Protein AF-A0A3P7NYE0-F1 (afdb_monomer)

Sequence (196 aa):
MHAFCPLRTLLTFLCLHPFGFLGKEANVYHAVGPQGDLAIKLFMTSILPFKSRNKYVAGDFRMRHNYSTCSSWKLVSKWAEKEFRNLIRINTAQSIPAPTPIKLKGVVILMTLVGKGGYPAPKLKDVATGEWEEFGPPPDWPMLYRQILTDVRTLYQKCRLVHADLSEYNILYMDGKAWMIDVSQVHLLSFFPQNN

Mean predicted aligned error: 10.53 Å

InterPro domains:
  IPR000687 RIO kinase [SM00090] (8-194)
  IPR011009 Protein kinase-like domain superfamily [SSF56112] (23-190)
  IPR018934 RIO-type domain [PF01163] (27-186)
  IPR018935 RIO kinase, conserved site [PS01245] (161-172)
  IPR051272 RIO-type Ser/Thr kinase [PTHR45723] (23-185)

Radius of gyration: 18.24 Å; Cα contacts (8 Å, |Δi|>4): 302; chains: 1; bounding box: 47×47×47 Å

pLDDT: mean 76.58, std 22.12, range [24.81, 97.88]

Foldseek 3Di:
DDDDDPPPPPPPWAPWDFPPPPDLFWTWTWGADPVGIKIKTAGDLPNDDVPCQCVVQVLDPVRPPDRNPDRSQQVLQVLQVQQLVLLVLLVVLVLAAEWRWDDRDRRMTMTHACDPPRHHADQQVCLVPDDRVVQADRAPPVVQVVSVVVSQVCCCPRSQKHQPDDDSRQWGDGHRYTYGHDCSNIHHNVRDPPPD

Solvent-accessible surface area (backbone atoms only — not comparable to full-atom values): 11567 Å² total; per-residue (Å²): 142,77,89,77,78,94,72,80,88,82,72,91,56,71,68,74,46,72,49,92,54,78,47,92,59,34,37,44,26,38,32,60,49,100,89,44,53,26,29,38,41,38,51,56,54,83,71,67,60,85,86,61,60,60,77,80,40,78,64,40,80,94,53,72,76,72,60,92,80,52,53,51,61,63,52,44,19,51,48,42,50,47,23,50,52,45,33,47,45,42,54,73,64,71,74,43,53,50,54,51,64,75,48,79,58,66,38,32,39,36,25,43,45,66,51,60,95,81,40,73,39,51,34,47,61,54,56,80,79,54,89,54,67,93,45,23,67,83,78,55,59,76,57,41,54,54,48,51,54,51,35,53,50,42,33,41,73,72,55,38,33,42,68,75,73,77,48,48,83,34,23,29,40,46,68,72,38,64,29,50,51,82,53,63,64,42,43,57,52,91,56,55,83,82,83,124

Structure (mmCIF, N/CA/C/O backbone):
data_AF-A0A3P7NYE0-F1
#
_entry.id   AF-A0A3P7NYE0-F1
#
loop_
_atom_site.group_PDB
_atom_site.id
_atom_site.type_symbol
_atom_site.label_atom_id
_atom_site.label_alt_id
_atom_site.label_comp_id
_atom_site.label_asym_id
_atom_site.label_entity_id
_atom_site.label_seq_id
_atom_site.pdbx_PDB_ins_code
_atom_site.Cartn_x
_atom_site.Cartn_y
_atom_site.Cartn_z
_atom_site.occupancy
_atom_site.B_iso_or_equiv
_atom_site.auth_seq_id
_atom_site.auth_comp_id
_atom_site.auth_asym_id
_atom_site.auth_atom_id
_atom_site.pdbx_PDB_model_num
ATOM 1 N N . MET A 1 1 ? 10.390 -32.575 -32.435 1.00 31.72 1 MET A N 1
ATOM 2 C CA . MET A 1 1 ? 11.122 -31.560 -31.650 1.00 31.72 1 MET A CA 1
ATOM 3 C C . MET A 1 1 ? 10.868 -30.186 -32.254 1.00 31.72 1 MET A C 1
ATOM 5 O O . MET A 1 1 ? 11.557 -29.815 -33.182 1.00 31.72 1 MET A O 1
ATOM 9 N N . HIS A 1 2 ? 9.866 -29.454 -31.770 1.00 25.98 2 HIS A N 1
ATOM 10 C CA . HIS A 1 2 ? 9.796 -27.996 -31.895 1.00 25.98 2 HIS A CA 1
ATOM 11 C C . HIS A 1 2 ? 9.050 -27.484 -30.663 1.00 25.98 2 HIS A C 1
ATOM 13 O O . HIS A 1 2 ? 7.964 -27.960 -30.336 1.00 25.98 2 HIS A O 1
ATOM 19 N N . ALA A 1 3 ? 9.727 -26.616 -29.917 1.00 26.78 3 ALA A N 1
ATOM 20 C CA . ALA A 1 3 ? 9.364 -26.176 -28.582 1.00 26.78 3 ALA A CA 1
ATOM 21 C C . ALA A 1 3 ? 8.058 -25.369 -28.591 1.00 26.78 3 ALA A C 1
ATOM 23 O O . ALA A 1 3 ? 8.004 -24.248 -29.094 1.00 26.78 3 ALA A O 1
ATOM 24 N N . PHE A 1 4 ? 7.013 -25.940 -27.993 1.00 25.30 4 PHE A N 1
ATOM 25 C CA . PHE A 1 4 ? 5.812 -25.212 -27.607 1.00 25.30 4 PHE A CA 1
ATOM 26 C C . PHE A 1 4 ? 6.119 -24.334 -26.386 1.00 25.30 4 PHE A C 1
ATOM 28 O O . PHE A 1 4 ? 6.581 -24.800 -25.346 1.00 25.30 4 PHE A O 1
ATOM 35 N N . CYS A 1 5 ? 5.860 -23.040 -26.544 1.00 27.39 5 CYS A N 1
ATOM 36 C CA . CYS A 1 5 ? 5.980 -21.993 -25.537 1.00 27.39 5 CYS A CA 1
ATOM 37 C C . CYS A 1 5 ? 5.111 -22.294 -24.287 1.00 27.39 5 CYS A C 1
ATOM 39 O O . CYS A 1 5 ? 3.898 -22.479 -24.431 1.00 27.39 5 CYS A O 1
ATOM 41 N N . PRO A 1 6 ? 5.662 -22.296 -23.054 1.00 28.94 6 PRO A N 1
ATOM 42 C CA . PR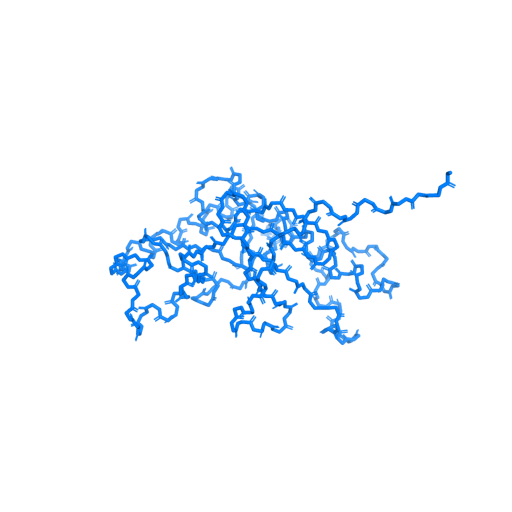O A 1 6 ? 4.937 -22.664 -21.837 1.00 28.94 6 PRO A CA 1
ATOM 43 C C . PRO A 1 6 ? 4.232 -21.443 -21.223 1.00 28.94 6 PRO A C 1
ATOM 45 O O . PRO A 1 6 ? 4.486 -21.055 -20.084 1.00 28.94 6 PRO A O 1
ATOM 48 N N . LEU A 1 7 ? 3.365 -20.785 -21.997 1.00 32.44 7 LEU A N 1
ATOM 49 C CA . LEU A 1 7 ? 2.563 -19.642 -21.530 1.00 32.44 7 LEU A CA 1
ATOM 50 C C . LEU A 1 7 ? 1.057 -19.919 -21.462 1.00 32.44 7 LEU A C 1
ATOM 52 O O . LEU A 1 7 ? 0.296 -19.035 -21.082 1.00 32.44 7 LEU A O 1
ATOM 56 N N . ARG A 1 8 ? 0.625 -21.147 -21.770 1.00 24.81 8 ARG A N 1
ATOM 57 C CA . ARG A 1 8 ? -0.797 -21.524 -21.824 1.00 24.81 8 ARG A CA 1
ATOM 58 C C . ARG A 1 8 ? -1.420 -21.999 -20.505 1.00 24.81 8 ARG A C 1
ATOM 60 O O . ARG A 1 8 ? -2.617 -22.236 -20.487 1.00 24.81 8 ARG A O 1
ATOM 67 N N . THR A 1 9 ? -0.674 -22.084 -19.403 1.00 25.61 9 THR A N 1
ATOM 68 C CA . THR A 1 9 ? -1.177 -22.711 -18.158 1.00 25.61 9 THR A CA 1
ATOM 69 C C . THR A 1 9 ? -1.462 -21.743 -17.003 1.00 25.61 9 THR A C 1
ATOM 71 O O . THR A 1 9 ? -1.697 -22.186 -15.887 1.00 25.61 9 THR A O 1
ATOM 74 N N . LEU A 1 10 ? -1.435 -20.424 -17.227 1.00 30.27 10 LEU A N 1
ATOM 75 C CA . LEU A 1 10 ? -1.591 -19.420 -16.155 1.00 30.27 10 LEU A CA 1
ATOM 76 C C . LEU A 1 10 ? -2.750 -18.432 -16.360 1.00 30.27 10 LEU A C 1
ATOM 78 O O . LEU A 1 10 ? -2.885 -17.494 -15.585 1.00 30.27 10 LEU A O 1
ATOM 82 N N . LEU A 1 11 ? -3.561 -18.611 -17.403 1.00 29.98 11 LEU A N 1
ATOM 83 C CA . LEU A 1 11 ? -4.499 -17.595 -17.895 1.00 29.98 11 LEU A CA 1
ATOM 84 C C . LEU A 1 11 ? -5.860 -18.197 -18.276 1.00 29.98 11 LEU A C 1
ATOM 86 O O . LEU A 1 11 ? -6.439 -17.824 -19.289 1.00 29.98 11 LEU A O 1
ATOM 90 N N . THR A 1 12 ? -6.365 -19.163 -17.507 1.00 27.64 12 THR A N 1
ATOM 91 C CA . THR A 1 12 ? -7.599 -19.879 -17.885 1.00 27.64 12 THR A CA 1
ATOM 92 C C . THR A 1 12 ? -8.896 -19.272 -17.347 1.00 27.64 12 THR A C 1
ATOM 94 O O . THR A 1 12 ? -9.953 -19.753 -17.721 1.00 27.64 12 THR A O 1
ATOM 97 N N . PHE A 1 13 ? -8.870 -18.194 -16.559 1.00 29.03 13 PHE A N 1
ATOM 98 C CA . PHE A 1 13 ? -10.087 -17.466 -16.167 1.00 29.03 13 PHE A CA 1
ATOM 99 C C . PHE A 1 13 ? -9.759 -15.983 -15.974 1.00 29.03 13 PHE A C 1
ATOM 101 O O . PHE A 1 13 ? -9.331 -15.566 -14.904 1.00 29.03 13 PHE A O 1
ATOM 108 N N . LEU A 1 14 ? -9.875 -15.178 -17.031 1.00 34.78 14 LEU A N 1
ATOM 109 C CA . LEU A 1 14 ? -9.565 -13.750 -16.966 1.00 34.78 14 LEU A CA 1
ATOM 110 C C . LEU A 1 14 ? -10.751 -12.943 -17.506 1.00 34.78 14 LEU A C 1
ATOM 112 O O . LEU A 1 14 ? -10.790 -12.587 -18.680 1.00 34.78 14 LEU A O 1
ATOM 116 N N . CYS A 1 15 ? -11.735 -12.668 -16.647 1.00 33.06 15 CYS A N 1
ATOM 117 C CA . CYS A 1 15 ? -12.694 -11.596 -16.907 1.00 33.06 15 CYS A CA 1
ATOM 118 C C . CYS A 1 15 ? -11.982 -10.278 -16.567 1.00 33.06 15 CYS A C 1
ATOM 120 O O . CYS A 1 15 ? -11.956 -9.860 -15.415 1.00 33.06 15 CYS A O 1
ATOM 122 N N . LEU A 1 16 ? -11.294 -9.679 -17.546 1.00 45.03 16 LEU A N 1
ATOM 123 C CA . LEU A 1 16 ? -10.616 -8.392 -17.369 1.00 45.03 16 LEU A CA 1
ATOM 124 C C . LEU A 1 16 ? -11.645 -7.267 -17.433 1.00 45.03 16 LEU A C 1
ATOM 126 O O . LEU A 1 16 ? -11.890 -6.706 -18.501 1.00 45.03 16 LEU A O 1
ATOM 130 N N . HIS A 1 17 ? -12.226 -6.914 -16.293 1.00 46.59 17 HIS A N 1
ATOM 131 C CA . HIS A 1 17 ? -12.941 -5.650 -16.178 1.00 46.59 17 HIS A CA 1
ATOM 132 C C . HIS A 1 17 ? -11.953 -4.559 -15.743 1.00 46.59 17 HIS A C 1
ATOM 134 O O . HIS A 1 17 ? -11.261 -4.726 -14.731 1.00 46.59 17 HIS A O 1
ATOM 140 N N . PRO A 1 18 ? -11.819 -3.453 -16.502 1.00 53.19 18 PRO A N 1
ATOM 141 C CA . PRO A 1 18 ? -11.086 -2.301 -16.012 1.00 53.19 18 PRO A CA 1
ATOM 142 C C . PRO A 1 18 ? -11.856 -1.739 -14.819 1.00 53.19 18 PRO A C 1
ATOM 144 O O . PRO A 1 18 ? -13.006 -1.318 -14.954 1.00 53.19 18 PRO A O 1
ATOM 147 N N . PHE A 1 19 ? -11.218 -1.696 -13.652 1.00 52.00 19 PHE A N 1
ATOM 148 C CA . PHE A 1 19 ? -11.652 -0.748 -12.639 1.00 52.00 19 PHE A CA 1
ATOM 149 C C . PHE A 1 19 ? -11.481 0.634 -13.271 1.00 52.00 19 PHE A C 1
ATOM 151 O O . PHE A 1 19 ? -10.442 0.873 -13.882 1.00 52.00 19 PHE A O 1
ATOM 158 N N . GLY A 1 20 ? -12.452 1.542 -13.180 1.00 42.19 20 GLY A N 1
ATOM 159 C CA . GLY A 1 20 ? -12.414 2.873 -13.819 1.00 42.19 20 GLY A CA 1
ATOM 160 C C . GLY A 1 20 ? -11.221 3.783 -13.448 1.00 42.19 20 GLY A C 1
ATOM 161 O O . GLY A 1 20 ? -11.225 4.965 -13.769 1.00 42.19 20 GLY A O 1
ATOM 162 N N . PHE A 1 21 ? -10.188 3.254 -12.790 1.00 47.88 21 PHE A N 1
ATOM 163 C CA . PHE A 1 21 ? -8.899 3.865 -12.505 1.00 47.88 21 PHE A CA 1
ATOM 164 C C . PHE 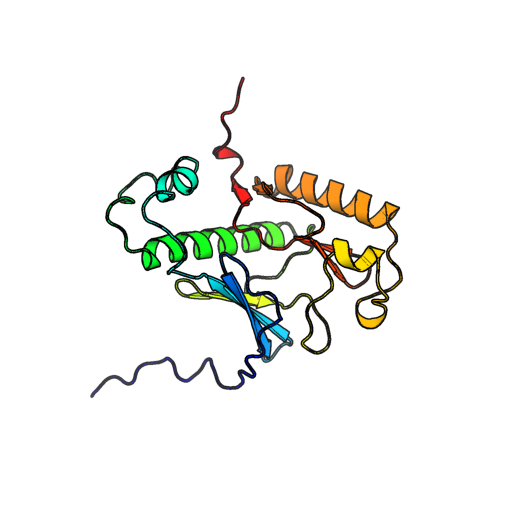A 1 21 ? -7.914 3.666 -13.671 1.00 47.88 21 PHE A C 1
ATOM 166 O O . PHE A 1 21 ? -6.987 2.855 -13.611 1.00 47.88 21 PHE A O 1
ATOM 173 N N . LEU A 1 22 ? -8.087 4.451 -14.735 1.00 51.34 22 LEU A N 1
ATOM 174 C CA . LEU A 1 22 ? -7.017 4.702 -15.706 1.00 51.34 22 LEU A CA 1
ATOM 175 C C . LEU A 1 22 ? -6.029 5.691 -15.069 1.00 51.34 22 LEU A C 1
ATOM 177 O O . LEU A 1 22 ? -6.222 6.907 -15.109 1.00 51.34 22 LE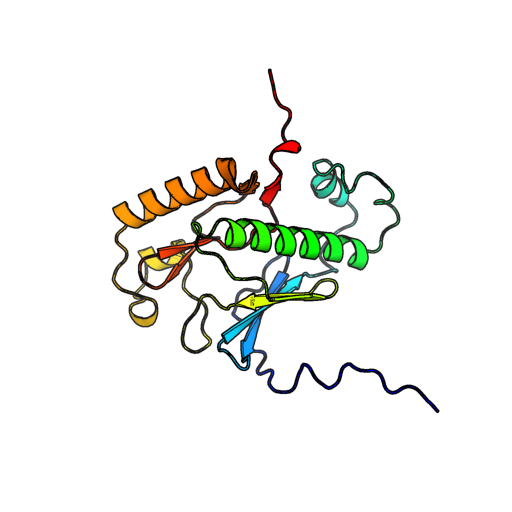U A O 1
ATOM 181 N N . GLY A 1 23 ? -5.005 5.167 -14.398 1.00 54.12 23 GLY A N 1
ATOM 182 C CA . GLY A 1 23 ? -3.961 5.984 -13.789 1.00 54.12 23 GLY A CA 1
ATOM 183 C C . GLY A 1 23 ? -3.023 6.568 -14.844 1.00 54.12 23 GLY A C 1
ATOM 184 O O . GLY A 1 23 ? -2.772 5.963 -15.884 1.00 54.12 23 GLY A O 1
ATOM 185 N N . LYS A 1 24 ? -2.432 7.734 -14.554 1.00 62.94 24 LYS A N 1
ATOM 186 C CA . LYS A 1 24 ? -1.415 8.350 -15.427 1.00 62.94 24 LYS A CA 1
ATOM 187 C C . LYS A 1 24 ? -0.171 7.478 -15.616 1.00 62.94 24 LYS A C 1
ATOM 189 O O . LYS A 1 24 ? 0.580 7.737 -16.539 1.00 62.94 24 LYS A O 1
ATOM 194 N N . GLU A 1 25 ? 0.080 6.492 -14.758 1.00 69.69 25 GLU A N 1
ATOM 195 C CA . GLU A 1 25 ? 1.320 5.699 -14.774 1.00 69.69 25 GLU A CA 1
ATOM 196 C C . GLU A 1 25 ? 1.067 4.184 -14.902 1.00 69.69 25 GLU A C 1
ATOM 198 O O . GLU A 1 25 ? 1.915 3.449 -15.417 1.00 69.69 25 GLU A O 1
ATOM 203 N N . ALA A 1 26 ? -0.109 3.706 -14.489 1.00 80.19 26 ALA A N 1
ATOM 204 C CA . ALA A 1 26 ? -0.492 2.300 -14.539 1.00 80.19 26 ALA A CA 1
ATOM 205 C C . ALA A 1 26 ? -2.017 2.131 -14.575 1.00 80.19 26 ALA A C 1
ATOM 207 O O . ALA A 1 26 ? -2.753 2.947 -14.022 1.00 80.19 26 ALA A O 1
ATOM 208 N N . ASN A 1 27 ? -2.463 1.020 -15.157 1.00 85.94 27 ASN A N 1
ATOM 209 C CA . ASN A 1 27 ? -3.851 0.569 -15.116 1.00 85.94 27 ASN A CA 1
ATOM 210 C C . ASN A 1 27 ? -3.970 -0.627 -14.171 1.00 85.94 27 ASN A C 1
ATOM 212 O O . ASN A 1 27 ? -3.083 -1.484 -14.145 1.00 85.94 27 ASN A O 1
ATOM 216 N N . VAL A 1 28 ? -5.069 -0.703 -13.422 1.00 87.81 28 VAL A N 1
ATOM 217 C CA . VAL A 1 28 ? -5.364 -1.832 -12.533 1.00 87.81 28 VAL A CA 1
ATOM 218 C C . VAL A 1 28 ? -6.596 -2.566 -13.045 1.00 87.81 28 VAL A C 1
ATOM 220 O O . VAL A 1 28 ? -7.638 -1.956 -13.275 1.00 87.81 28 VAL A O 1
ATOM 223 N N . TYR A 1 29 ? -6.473 -3.877 -13.215 1.00 90.00 29 TYR A N 1
ATOM 224 C CA . TYR A 1 29 ? -7.546 -4.745 -13.693 1.00 90.00 29 TYR A CA 1
ATOM 225 C C . TYR A 1 29 ? -7.917 -5.778 -12.639 1.00 90.00 29 TYR A C 1
ATOM 227 O O . TYR A 1 29 ? -7.052 -6.248 -11.895 1.00 90.00 29 TYR A O 1
ATOM 235 N N . HIS A 1 30 ? -9.189 -6.160 -12.618 1.00 91.81 30 HIS A N 1
ATOM 236 C CA . HIS A 1 30 ? -9.663 -7.313 -11.862 1.00 91.81 30 HIS A CA 1
ATOM 237 C C . HIS A 1 30 ? -9.231 -8.617 -12.533 1.00 91.81 30 HIS A C 1
ATOM 239 O O . HIS A 1 30 ? -9.192 -8.719 -13.761 1.00 91.81 30 HIS A O 1
ATOM 245 N N . ALA A 1 31 ? -8.916 -9.621 -11.723 1.00 91.00 31 ALA A N 1
ATOM 246 C CA . ALA A 1 31 ? -8.781 -11.001 -12.152 1.00 91.00 31 ALA A CA 1
ATOM 247 C C . ALA A 1 31 ? -9.329 -11.930 -11.066 1.00 91.00 31 ALA A C 1
ATOM 249 O O . ALA A 1 31 ? -9.241 -11.624 -9.881 1.00 91.00 31 ALA A O 1
ATOM 250 N N . VAL A 1 32 ? -9.841 -13.094 -11.459 1.00 90.94 32 VAL A N 1
ATOM 251 C CA . VAL A 1 32 ? -10.318 -14.112 -10.516 1.00 90.94 32 VAL A CA 1
ATOM 252 C C . VAL A 1 32 ? -9.275 -15.218 -10.431 1.00 90.94 32 VAL A C 1
ATOM 254 O O . VAL A 1 32 ? -8.930 -15.845 -11.433 1.00 90.94 32 VAL A O 1
ATOM 257 N N . GLY A 1 33 ? -8.733 -15.431 -9.236 1.00 86.94 33 GLY A N 1
ATOM 258 C CA . GLY A 1 33 ? -7.798 -16.508 -8.946 1.00 86.94 33 GLY A CA 1
ATOM 259 C C . GLY A 1 33 ? -8.478 -17.704 -8.272 1.00 86.94 33 GLY A C 1
ATOM 260 O O . GLY A 1 33 ? -9.602 -17.594 -7.787 1.00 86.94 33 GLY A O 1
ATOM 261 N N . PRO A 1 34 ? -7.777 -18.846 -8.142 1.00 84.88 34 PRO A N 1
ATOM 262 C CA . PRO A 1 34 ? -8.300 -20.021 -7.436 1.00 84.88 34 PRO A CA 1
ATOM 263 C C . PRO A 1 34 ? -8.620 -19.773 -5.953 1.00 84.88 34 PRO A C 1
ATOM 265 O O . PRO A 1 34 ? -9.369 -20.531 -5.352 1.00 84.88 34 PRO A O 1
ATOM 268 N N . GLN A 1 35 ? -8.006 -18.748 -5.356 1.00 83.44 35 GLN A N 1
ATOM 269 C CA . GLN A 1 35 ? -8.102 -18.417 -3.930 1.00 83.44 35 GLN A CA 1
ATOM 270 C C . GLN A 1 35 ? -8.924 -17.144 -3.665 1.00 83.44 35 GLN A C 1
ATOM 272 O O . GLN A 1 35 ? -8.988 -16.699 -2.524 1.00 83.44 35 GLN A O 1
ATOM 277 N N . GLY A 1 36 ? -9.530 -16.549 -4.699 1.00 87.62 36 GLY A N 1
ATOM 278 C CA . GLY A 1 36 ? -10.309 -15.314 -4.592 1.00 87.62 36 GLY A CA 1
ATOM 279 C C . GLY A 1 36 ? -9.898 -14.241 -5.600 1.00 87.62 36 GLY A C 1
ATOM 280 O O . GLY A 1 36 ? -9.205 -14.515 -6.584 1.00 87.62 36 GLY A O 1
ATOM 281 N N . ASP A 1 37 ? -10.342 -13.012 -5.345 1.00 92.31 37 ASP A N 1
ATOM 282 C CA . ASP A 1 37 ? -10.141 -11.868 -6.232 1.00 92.31 37 ASP A CA 1
ATOM 283 C C . ASP A 1 37 ? -8.701 -11.336 -6.207 1.00 92.31 37 ASP A C 1
ATOM 285 O O . ASP A 1 37 ? -8.073 -11.145 -5.161 1.00 92.31 37 ASP A O 1
ATOM 289 N N . LEU A 1 38 ? -8.181 -11.051 -7.397 1.00 94.62 38 LEU A N 1
ATOM 290 C CA . LEU A 1 38 ? -6.836 -10.555 -7.647 1.00 94.62 38 LEU A CA 1
ATOM 291 C C . LEU A 1 38 ? -6.881 -9.225 -8.402 1.00 94.62 38 LEU A C 1
ATOM 293 O O . LEU A 1 38 ? -7.819 -8.917 -9.139 1.00 94.62 38 LEU A O 1
ATOM 297 N N . ALA A 1 39 ? -5.812 -8.452 -8.247 1.00 94.19 39 ALA A N 1
ATOM 298 C CA . ALA A 1 39 ? -5.565 -7.230 -8.989 1.00 94.19 39 ALA A CA 1
ATOM 299 C C . ALA A 1 39 ? -4.318 -7.386 -9.869 1.00 94.19 39 ALA A C 1
ATOM 301 O O . ALA A 1 39 ? -3.261 -7.842 -9.419 1.00 94.19 39 ALA A O 1
ATOM 302 N N . ILE A 1 40 ? -4.432 -6.971 -11.129 1.00 93.88 40 ILE A N 1
ATOM 303 C CA . ILE A 1 40 ? -3.327 -6.901 -12.086 1.00 93.88 40 ILE A CA 1
ATOM 304 C C . ILE A 1 40 ? -2.986 -5.433 -12.312 1.00 93.88 40 ILE A C 1
ATOM 306 O O . ILE A 1 40 ? -3.738 -4.721 -12.973 1.00 93.88 40 ILE A O 1
ATOM 310 N N . LYS A 1 41 ? -1.836 -4.985 -11.805 1.00 91.44 41 LYS A N 1
ATOM 311 C CA . LYS A 1 41 ? -1.291 -3.650 -12.083 1.00 91.44 41 LYS A CA 1
ATOM 312 C C . LYS A 1 41 ? -0.365 -3.723 -13.296 1.00 91.44 41 LYS A C 1
ATOM 314 O O . LYS A 1 41 ? 0.691 -4.357 -13.244 1.00 91.44 41 LYS A O 1
ATOM 319 N N . LEU A 1 42 ? -0.770 -3.083 -14.389 1.00 90.50 42 LEU A N 1
ATOM 320 C CA . LEU A 1 42 ? -0.017 -2.961 -15.636 1.00 90.50 42 LEU A CA 1
ATOM 321 C C . LEU A 1 42 ? 0.556 -1.549 -15.743 1.00 90.50 42 LEU A C 1
ATOM 323 O O . LEU A 1 42 ? -0.192 -0.586 -15.902 1.00 90.50 42 LEU A O 1
ATOM 327 N N . PHE A 1 43 ? 1.879 -1.423 -15.703 1.00 85.44 43 PHE A N 1
ATOM 328 C CA . PHE A 1 43 ? 2.537 -0.128 -15.845 1.00 85.44 43 PHE A CA 1
ATOM 329 C C . PHE A 1 43 ? 2.665 0.264 -17.316 1.00 85.44 43 PHE A C 1
ATOM 331 O O . PHE A 1 43 ? 3.072 -0.536 -18.165 1.00 85.44 43 PHE A O 1
ATOM 338 N N . MET A 1 44 ? 2.354 1.521 -17.612 1.00 81.62 44 MET A N 1
ATOM 339 C CA . MET A 1 44 ? 2.325 2.036 -18.976 1.00 81.62 44 MET A CA 1
ATOM 340 C C . MET A 1 44 ? 3.732 2.435 -19.434 1.00 81.62 44 MET A C 1
ATOM 342 O O . MET A 1 44 ? 4.402 3.265 -18.826 1.00 81.62 44 MET A O 1
ATOM 346 N N . THR A 1 45 ? 4.194 1.866 -20.548 1.00 70.81 45 THR A N 1
ATOM 347 C CA . THR A 1 45 ? 5.555 2.098 -21.071 1.00 70.81 45 THR A CA 1
ATOM 348 C C . THR A 1 45 ? 5.674 3.300 -22.002 1.00 70.81 45 THR A C 1
ATOM 350 O O . THR A 1 45 ? 6.783 3.776 -22.254 1.00 70.81 45 THR A O 1
ATOM 353 N N . SER A 1 46 ? 4.542 3.813 -22.486 1.00 64.44 46 SER A N 1
ATOM 354 C CA . SER A 1 46 ? 4.442 4.956 -23.397 1.00 64.44 46 SER A CA 1
ATOM 355 C C . SER A 1 46 ? 4.498 6.320 -22.698 1.00 64.44 46 SER A C 1
ATOM 357 O O . SER A 1 46 ? 4.681 7.329 -23.371 1.00 64.44 46 SER A O 1
ATOM 359 N N . ILE A 1 47 ? 4.383 6.372 -21.363 1.00 56.38 47 ILE A N 1
ATOM 360 C CA . ILE A 1 47 ? 4.150 7.618 -20.599 1.00 56.38 47 ILE A CA 1
ATOM 361 C C . ILE A 1 47 ? 5.451 8.281 -20.110 1.00 56.38 47 ILE A C 1
ATOM 363 O O . ILE A 1 47 ? 5.443 9.254 -19.366 1.00 56.38 47 ILE A O 1
ATOM 367 N N . LEU A 1 48 ? 6.610 7.813 -20.569 1.00 53.72 48 LEU A N 1
ATOM 368 C CA . LEU A 1 48 ? 7.893 8.453 -20.287 1.00 53.72 48 LEU A CA 1
ATOM 369 C C . LEU A 1 48 ? 8.311 9.360 -21.455 1.00 53.72 48 LEU A C 1
ATOM 371 O O . LEU A 1 48 ? 9.050 8.903 -22.334 1.00 53.72 48 LEU A O 1
ATOM 375 N N . PRO A 1 49 ? 7.913 10.650 -21.489 1.00 47.44 49 PRO A N 1
ATOM 376 C CA . PRO A 1 49 ? 8.556 11.593 -22.385 1.00 47.44 49 PRO A CA 1
ATOM 377 C C . PRO A 1 49 ? 10.037 11.670 -22.001 1.00 47.44 49 PRO A C 1
ATOM 379 O O . PRO A 1 49 ? 10.398 11.818 -20.831 1.00 47.44 49 PRO A O 1
ATOM 382 N N . PHE A 1 50 ? 10.904 11.573 -23.008 1.00 43.72 50 PHE A N 1
ATOM 383 C CA . PHE A 1 50 ? 12.366 11.517 -22.886 1.00 43.72 50 PHE A CA 1
ATOM 384 C C . PHE A 1 50 ? 12.973 12.575 -21.934 1.00 43.72 50 PHE A C 1
ATOM 386 O O . PHE A 1 50 ? 14.038 12.343 -21.366 1.00 43.72 50 PHE A O 1
ATOM 393 N N . LYS A 1 51 ? 12.290 13.711 -21.719 1.00 43.78 51 LYS A N 1
ATOM 394 C CA . LYS A 1 51 ? 12.761 14.867 -20.938 1.00 43.78 51 LYS A CA 1
ATOM 395 C C . LYS A 1 51 ? 12.674 14.729 -19.408 1.00 43.78 51 LYS A C 1
ATOM 397 O O . LYS A 1 51 ? 13.453 15.383 -18.722 1.00 43.78 51 LYS A O 1
ATOM 402 N N . SER A 1 52 ? 11.805 13.879 -18.852 1.00 49.84 52 SER A N 1
ATOM 403 C CA . SER A 1 52 ? 11.608 13.790 -17.384 1.00 49.84 52 SER A CA 1
ATOM 404 C C . SER A 1 52 ? 12.328 12.609 -16.730 1.00 49.84 52 SER A C 1
ATOM 406 O O . SER A 1 52 ? 12.211 12.394 -15.525 1.00 49.84 52 SER A O 1
ATOM 408 N N . ARG A 1 53 ? 13.109 11.848 -17.507 1.00 54.06 53 ARG A N 1
ATOM 409 C CA . ARG A 1 53 ? 13.712 10.584 -17.070 1.00 54.06 53 ARG A CA 1
ATOM 410 C C . ARG A 1 53 ? 14.678 10.735 -15.892 1.00 54.06 53 ARG A C 1
ATOM 412 O O . ARG A 1 53 ? 14.765 9.816 -15.092 1.00 54.06 53 ARG A O 1
ATOM 419 N N . ASN A 1 54 ? 15.371 11.870 -15.777 1.00 52.69 54 ASN A N 1
ATOM 420 C CA . ASN A 1 54 ? 16.414 12.092 -14.767 1.00 52.69 54 ASN A CA 1
ATOM 421 C C . ASN A 1 54 ? 15.860 12.350 -13.355 1.00 52.69 54 ASN A C 1
ATOM 423 O O . ASN A 1 54 ? 16.487 11.945 -12.377 1.00 52.69 54 ASN A O 1
ATOM 427 N N . LYS A 1 55 ? 14.673 12.966 -13.233 1.00 54.56 55 LYS A N 1
ATOM 428 C CA . LYS A 1 55 ? 14.069 13.290 -11.926 1.00 54.56 55 LYS A CA 1
ATOM 429 C C . LYS A 1 55 ? 13.688 12.035 -11.130 1.00 54.56 55 LYS A C 1
ATOM 431 O O . LYS A 1 55 ? 13.836 12.026 -9.917 1.00 54.56 55 LYS A O 1
ATOM 436 N N . TYR A 1 56 ? 13.298 10.960 -11.817 1.00 50.25 56 TYR A N 1
ATOM 437 C CA . TYR A 1 56 ? 12.921 9.680 -11.199 1.00 50.25 56 TYR A CA 1
ATOM 438 C C . TYR A 1 56 ? 14.118 8.760 -10.875 1.00 50.25 56 TYR A C 1
ATOM 440 O O . TYR A 1 56 ? 13.937 7.706 -10.273 1.00 50.25 56 TYR A O 1
ATOM 448 N N . VAL A 1 57 ? 15.339 9.133 -11.281 1.00 51.97 57 VAL A N 1
ATOM 449 C CA . VAL A 1 57 ? 16.559 8.291 -11.181 1.00 51.97 57 VAL A CA 1
ATOM 450 C C . VAL A 1 57 ? 17.546 8.820 -10.177 1.00 51.97 57 VAL A C 1
ATOM 452 O O . VAL A 1 57 ? 18.257 8.039 -9.550 1.00 51.97 57 VAL A O 1
ATOM 455 N N . ALA A 1 58 ? 17.606 10.145 -10.043 1.00 50.53 58 ALA A N 1
ATOM 456 C CA . ALA A 1 58 ? 18.610 10.820 -9.236 1.00 50.53 58 ALA A CA 1
ATOM 457 C C . ALA A 1 58 ? 18.649 10.312 -7.780 1.00 50.53 58 ALA A C 1
ATOM 459 O O . ALA A 1 58 ? 19.709 10.341 -7.158 1.00 50.53 58 ALA A O 1
ATOM 460 N N . GLY A 1 59 ? 17.531 9.782 -7.268 1.00 50.66 59 GLY A N 1
ATOM 461 C CA . GLY A 1 59 ? 17.414 9.255 -5.909 1.00 50.66 59 GLY A CA 1
ATOM 462 C C . GLY A 1 59 ? 17.811 7.788 -5.690 1.00 50.66 59 GLY A C 1
ATOM 463 O O . GLY A 1 59 ? 17.961 7.412 -4.536 1.00 50.66 59 GLY A O 1
ATOM 464 N N . ASP A 1 60 ? 17.999 6.944 -6.718 1.00 54.25 60 ASP A N 1
ATOM 465 C CA . ASP A 1 60 ? 18.259 5.500 -6.521 1.00 54.25 60 ASP A CA 1
ATOM 466 C C . ASP A 1 60 ? 19.652 5.077 -7.029 1.00 54.25 60 ASP A C 1
ATOM 468 O O . ASP A 1 60 ? 19.913 4.955 -8.229 1.00 54.25 60 ASP A O 1
ATOM 472 N N . PHE A 1 61 ? 20.571 4.805 -6.095 1.00 46.34 61 PHE A N 1
ATOM 473 C CA . PHE A 1 61 ? 21.943 4.357 -6.378 1.00 46.34 61 PHE A CA 1
ATOM 474 C C . PHE A 1 61 ? 21.993 3.041 -7.175 1.00 46.34 61 PHE A C 1
ATOM 476 O O . PHE A 1 61 ? 22.912 2.846 -7.971 1.00 46.34 61 PHE A O 1
ATOM 483 N N . ARG A 1 62 ? 20.978 2.166 -7.051 1.00 53.50 62 ARG A N 1
ATOM 484 C CA . ARG A 1 62 ? 20.877 0.918 -7.837 1.00 53.50 62 ARG A CA 1
ATOM 485 C C . ARG A 1 62 ? 20.649 1.176 -9.328 1.00 53.50 62 ARG A C 1
ATOM 487 O O . ARG A 1 62 ? 20.760 0.255 -10.136 1.00 53.50 62 ARG A O 1
ATOM 494 N N . MET A 1 63 ? 20.310 2.411 -9.699 1.00 51.69 63 MET A N 1
ATOM 495 C CA . MET A 1 63 ? 19.955 2.802 -11.063 1.00 51.69 63 MET A CA 1
ATOM 496 C C . MET A 1 63 ? 20.965 3.756 -11.718 1.00 51.69 63 MET A C 1
ATOM 498 O O . MET A 1 63 ? 20.726 4.194 -12.841 1.00 51.69 63 MET A O 1
ATOM 502 N N . ARG A 1 64 ? 22.112 4.037 -11.071 1.00 50.66 64 ARG A N 1
ATOM 503 C CA . ARG A 1 64 ? 23.136 4.972 -11.583 1.00 50.66 64 ARG A CA 1
ATOM 504 C C . ARG A 1 64 ? 23.894 4.479 -12.823 1.00 50.66 64 ARG A C 1
ATOM 506 O O . ARG A 1 64 ? 24.364 5.306 -13.595 1.00 50.66 64 ARG A O 1
ATOM 513 N N . HIS A 1 65 ? 23.998 3.168 -13.049 1.00 46.53 65 HIS A N 1
ATOM 514 C CA . HIS A 1 65 ? 24.673 2.614 -14.232 1.00 46.53 65 HIS A CA 1
ATOM 515 C C . HIS A 1 65 ? 23.678 2.294 -15.372 1.00 46.53 65 HIS A C 1
ATOM 517 O O . HIS A 1 65 ? 22.696 1.576 -15.171 1.00 46.53 65 HIS A O 1
ATOM 523 N N . ASN A 1 66 ? 23.975 2.782 -16.587 1.00 49.06 66 ASN A N 1
ATOM 524 C CA . ASN A 1 66 ? 23.357 2.419 -17.882 1.00 49.06 66 ASN A CA 1
ATOM 525 C C . ASN A 1 66 ? 21.899 2.862 -18.151 1.00 49.06 66 ASN A C 1
ATOM 527 O O . ASN A 1 66 ? 21.166 2.206 -18.891 1.00 49.06 66 ASN A O 1
ATOM 531 N N . TYR A 1 67 ? 21.451 3.983 -17.585 1.00 55.28 67 TYR A N 1
ATOM 532 C CA . TYR A 1 67 ? 20.053 4.427 -17.694 1.00 55.28 67 TYR A CA 1
ATOM 533 C C . TYR A 1 67 ? 19.696 5.184 -18.996 1.00 55.28 67 TYR A C 1
ATOM 535 O O . TYR A 1 67 ? 18.572 5.081 -19.499 1.00 55.28 67 TYR A O 1
ATOM 543 N N . SER A 1 68 ? 20.649 5.913 -19.582 1.00 50.31 68 SER A N 1
ATOM 544 C CA . SER A 1 68 ? 20.468 6.701 -20.814 1.00 50.31 68 SER A CA 1
ATOM 545 C C . SER A 1 68 ? 20.254 5.847 -22.073 1.00 50.31 68 SER A C 1
ATOM 547 O O . SER A 1 68 ? 19.669 6.330 -23.037 1.00 50.31 68 SER A O 1
ATOM 549 N N . THR A 1 69 ? 20.645 4.568 -22.050 1.00 53.69 69 THR A N 1
ATOM 550 C CA . THR A 1 69 ? 20.548 3.628 -23.185 1.00 53.69 69 THR A CA 1
ATOM 551 C C . THR A 1 69 ? 19.437 2.581 -23.034 1.00 53.69 69 THR A C 1
ATOM 553 O O . THR A 1 69 ? 19.194 1.788 -23.944 1.00 53.69 69 THR A O 1
ATOM 556 N N . CYS A 1 70 ? 18.734 2.550 -21.896 1.00 59.28 70 CYS A N 1
ATOM 557 C CA . CYS A 1 70 ? 17.662 1.583 -21.659 1.00 59.28 70 CYS A CA 1
ATOM 558 C C . CYS A 1 70 ? 16.364 1.973 -22.383 1.00 59.28 70 CYS A C 1
ATOM 560 O O . CYS A 1 70 ? 15.946 3.136 -22.365 1.00 59.28 70 CYS A O 1
ATOM 562 N N . SER A 1 71 ? 15.693 0.975 -22.970 1.00 69.12 71 SER A N 1
ATOM 563 C CA . SER A 1 71 ? 14.342 1.130 -23.516 1.00 69.12 71 SER A CA 1
ATOM 564 C C . SER A 1 71 ? 13.335 1.436 -22.403 1.00 69.12 71 SER A C 1
ATOM 566 O O . SER A 1 71 ? 13.506 0.987 -21.264 1.00 69.12 71 SER A O 1
ATOM 568 N N . SER A 1 72 ? 12.254 2.153 -22.733 1.00 72.56 72 SER A N 1
ATOM 569 C CA . SER A 1 72 ? 11.179 2.478 -21.781 1.00 72.56 72 SER A CA 1
ATOM 570 C C . SER A 1 72 ? 10.634 1.231 -21.077 1.00 72.56 72 SER A C 1
ATOM 572 O O . SER A 1 72 ? 10.354 1.269 -19.886 1.00 72.56 72 SER A O 1
ATOM 574 N N . TRP A 1 73 ? 10.592 0.087 -21.768 1.00 78.00 73 TRP A N 1
ATOM 575 C CA . TRP A 1 73 ? 10.205 -1.198 -21.181 1.00 78.00 73 TRP A CA 1
ATOM 576 C C . TRP A 1 73 ? 11.125 -1.654 -20.042 1.00 78.00 73 TRP A C 1
ATOM 578 O O . TRP A 1 73 ? 10.647 -2.031 -18.972 1.00 78.00 73 TRP A O 1
ATOM 588 N N . LYS A 1 74 ? 12.451 -1.617 -20.247 1.00 79.44 74 LYS A N 1
ATOM 589 C CA . LYS A 1 74 ? 13.431 -2.013 -19.219 1.00 79.44 74 LYS A CA 1
ATOM 590 C C . LYS A 1 74 ? 13.341 -1.105 -18.000 1.00 79.44 74 LYS A C 1
ATOM 592 O O . LYS A 1 74 ? 13.469 -1.575 -16.875 1.00 79.44 74 LYS A O 1
ATOM 597 N N . LEU A 1 75 ? 13.114 0.182 -18.233 1.00 76.50 75 LEU A N 1
ATOM 598 C CA . LEU A 1 75 ? 12.943 1.156 -17.173 1.00 76.50 75 LEU A CA 1
ATOM 599 C C . LEU A 1 75 ? 11.679 0.889 -16.354 1.00 76.50 75 LEU A C 1
ATOM 601 O O . LEU A 1 75 ? 11.762 0.654 -15.153 1.00 76.50 75 LEU A O 1
ATOM 605 N N . VAL A 1 76 ? 10.522 0.849 -17.004 1.00 81.75 76 VAL A N 1
ATOM 606 C CA . VAL A 1 76 ? 9.252 0.614 -16.313 1.00 81.75 76 VAL A CA 1
ATOM 607 C C . VAL A 1 76 ? 9.239 -0.754 -15.617 1.00 81.75 76 VAL A C 1
ATOM 609 O O . VAL A 1 76 ? 8.683 -0.886 -14.532 1.00 81.75 76 VAL A O 1
ATOM 612 N N . SER A 1 77 ? 9.952 -1.754 -16.150 1.00 85.69 77 SER A N 1
ATOM 613 C CA . SER A 1 77 ? 10.132 -3.042 -15.461 1.00 85.69 77 SER A CA 1
ATOM 614 C C . SER A 1 77 ? 10.872 -2.889 -14.124 1.00 85.69 77 SER A C 1
ATOM 616 O O . SER A 1 77 ? 10.510 -3.544 -13.152 1.00 85.69 77 SER A O 1
ATOM 618 N N . LYS A 1 78 ? 11.867 -1.993 -14.029 1.00 83.19 78 LYS A N 1
ATOM 619 C CA . LYS A 1 78 ? 12.542 -1.687 -12.753 1.00 83.19 78 LYS A CA 1
ATOM 620 C C . LYS A 1 78 ? 11.612 -0.988 -11.762 1.00 83.19 78 LYS A C 1
ATOM 622 O O . LYS A 1 78 ? 11.757 -1.184 -10.558 1.00 83.19 78 LYS A O 1
ATOM 627 N N . TRP A 1 79 ? 10.672 -0.176 -12.243 1.00 82.62 79 TRP A N 1
ATOM 628 C CA . TRP A 1 79 ? 9.657 0.447 -11.389 1.00 82.62 79 TRP A CA 1
ATOM 629 C C . TRP A 1 79 ? 8.683 -0.590 -10.833 1.00 82.62 79 TRP A C 1
ATOM 631 O O . TRP A 1 79 ? 8.460 -0.624 -9.625 1.00 82.62 79 TRP A O 1
ATOM 641 N N . ALA A 1 80 ? 8.204 -1.503 -11.680 1.00 88.56 80 ALA A N 1
ATOM 642 C CA . ALA A 1 80 ? 7.390 -2.631 -11.241 1.00 88.56 80 ALA A CA 1
ATOM 643 C C . ALA A 1 80 ? 8.149 -3.521 -10.234 1.00 88.56 80 ALA A C 1
ATOM 645 O O . ALA A 1 80 ? 7.607 -3.905 -9.201 1.00 88.56 80 ALA A O 1
ATOM 646 N N . GLU A 1 81 ? 9.440 -3.782 -10.463 1.00 89.62 81 GLU A N 1
ATOM 647 C CA . GLU A 1 81 ? 10.294 -4.505 -9.511 1.00 89.62 81 GLU A CA 1
ATOM 648 C C . GLU A 1 81 ? 10.437 -3.768 -8.170 1.00 89.62 81 GLU A C 1
ATOM 650 O O . GLU A 1 81 ? 10.437 -4.389 -7.104 1.00 89.62 81 GLU A O 1
ATOM 655 N N . LYS A 1 82 ? 10.559 -2.437 -8.200 1.00 85.81 82 LYS A N 1
ATOM 656 C CA . LYS A 1 82 ? 10.615 -1.603 -6.995 1.00 85.81 82 LYS A CA 1
ATOM 657 C C . LYS A 1 82 ? 9.318 -1.717 -6.191 1.00 85.81 82 LYS A C 1
ATOM 659 O O . LYS A 1 82 ? 9.395 -2.019 -5.002 1.00 85.81 82 LYS A O 1
ATOM 664 N N . GLU A 1 83 ? 8.160 -1.540 -6.825 1.00 89.88 83 GLU A N 1
ATOM 665 C CA . GLU A 1 83 ? 6.861 -1.653 -6.151 1.00 89.88 83 GLU A CA 1
ATOM 666 C C . GLU A 1 83 ? 6.640 -3.058 -5.581 1.00 89.88 83 GLU A C 1
ATOM 668 O O . GLU A 1 83 ? 6.313 -3.197 -4.404 1.00 89.88 83 GLU A O 1
ATOM 673 N N . PHE A 1 84 ? 6.928 -4.105 -6.359 1.00 93.62 84 PHE A N 1
ATOM 674 C CA . PHE A 1 84 ? 6.819 -5.492 -5.908 1.00 93.62 84 PHE A CA 1
ATOM 675 C C . PHE A 1 84 ? 7.664 -5.759 -4.651 1.00 93.62 84 PHE A C 1
ATOM 677 O O . PHE A 1 84 ? 7.175 -6.325 -3.674 1.00 93.62 84 PHE A O 1
ATOM 684 N N . ARG A 1 85 ? 8.923 -5.296 -4.622 1.00 91.50 85 ARG A N 1
ATOM 685 C CA . ARG A 1 85 ? 9.796 -5.438 -3.442 1.00 91.50 85 ARG A CA 1
ATOM 686 C C . ARG A 1 85 ? 9.325 -4.623 -2.241 1.00 91.50 85 ARG A C 1
ATOM 688 O O . ARG A 1 85 ? 9.498 -5.071 -1.109 1.00 91.50 85 ARG A O 1
ATOM 695 N N . ASN A 1 86 ? 8.766 -3.437 -2.467 1.00 91.94 86 ASN A N 1
ATOM 696 C CA . ASN A 1 86 ? 8.207 -2.617 -1.394 1.00 91.94 86 ASN A CA 1
ATOM 697 C C . ASN A 1 86 ? 6.991 -3.307 -0.766 1.00 91.94 86 ASN A C 1
ATOM 699 O O . ASN A 1 86 ? 6.946 -3.435 0.455 1.00 91.94 86 ASN A O 1
ATOM 703 N N . LEU A 1 87 ? 6.079 -3.843 -1.584 1.00 94.25 87 LEU A N 1
ATOM 704 C CA . LEU A 1 87 ? 4.943 -4.630 -1.107 1.00 94.25 87 LEU A CA 1
ATOM 705 C C . LEU A 1 87 ? 5.400 -5.854 -0.303 1.00 94.25 87 LEU A C 1
ATOM 707 O O . LEU A 1 87 ? 4.856 -6.094 0.771 1.00 94.25 87 LEU A O 1
ATOM 711 N N . ILE A 1 88 ? 6.434 -6.581 -0.753 1.00 94.44 88 ILE A N 1
ATOM 712 C CA . ILE A 1 88 ? 6.996 -7.705 0.019 1.00 94.44 88 ILE A CA 1
ATOM 713 C C . ILE A 1 88 ? 7.440 -7.230 1.404 1.00 94.44 88 ILE A C 1
ATOM 715 O O . ILE A 1 88 ? 7.021 -7.807 2.402 1.00 94.44 88 ILE A O 1
ATOM 719 N N . ARG A 1 89 ? 8.241 -6.159 1.481 1.00 92.94 89 ARG A N 1
ATOM 720 C CA . ARG A 1 89 ? 8.743 -5.629 2.762 1.00 92.94 89 ARG A CA 1
ATOM 721 C C . ARG A 1 89 ? 7.619 -5.234 3.715 1.00 92.94 89 ARG A C 1
ATOM 723 O O . ARG A 1 89 ? 7.703 -5.541 4.900 1.00 92.94 89 ARG A O 1
ATOM 730 N N . ILE A 1 90 ? 6.591 -4.568 3.193 1.00 94.25 90 ILE A N 1
ATOM 731 C CA . ILE A 1 90 ? 5.429 -4.135 3.974 1.00 94.25 90 ILE A CA 1
ATOM 732 C C . ILE A 1 90 ? 4.674 -5.352 4.517 1.00 94.25 90 ILE A C 1
ATOM 734 O O . ILE A 1 90 ? 4.434 -5.433 5.719 1.00 94.25 90 ILE A O 1
ATOM 738 N N . ASN A 1 91 ? 4.391 -6.343 3.665 1.00 94.12 91 ASN A N 1
ATOM 739 C CA . ASN A 1 91 ? 3.703 -7.571 4.072 1.00 94.12 91 ASN A CA 1
ATOM 740 C C . ASN A 1 91 ? 4.536 -8.393 5.077 1.00 94.12 91 ASN A C 1
ATOM 742 O O . ASN A 1 91 ? 3.981 -8.964 6.011 1.00 94.12 91 ASN A O 1
ATOM 746 N N . THR A 1 92 ? 5.871 -8.409 4.956 1.00 92.56 92 THR A N 1
ATOM 747 C CA . THR A 1 92 ? 6.761 -9.062 5.936 1.00 92.56 92 THR A CA 1
ATOM 748 C C . THR A 1 92 ? 6.686 -8.421 7.324 1.00 92.56 92 THR A C 1
ATOM 750 O O . THR A 1 92 ? 6.853 -9.118 8.320 1.00 92.56 92 THR A O 1
ATOM 753 N N . ALA A 1 93 ? 6.408 -7.117 7.426 1.00 88.50 93 ALA A N 1
ATOM 754 C CA . ALA A 1 93 ? 6.238 -6.463 8.724 1.00 88.50 93 ALA A CA 1
ATOM 755 C C . ALA A 1 93 ? 4.931 -6.860 9.438 1.00 88.50 93 ALA A C 1
ATOM 757 O O . ALA A 1 93 ? 4.793 -6.559 10.626 1.00 88.50 93 ALA A O 1
ATOM 758 N N . GLN A 1 94 ? 3.977 -7.484 8.725 1.00 84.38 94 GLN A N 1
ATOM 759 C CA . GLN A 1 94 ? 2.668 -7.985 9.189 1.00 84.38 94 GLN A CA 1
ATOM 760 C C . GLN A 1 94 ? 1.743 -6.963 9.878 1.00 84.38 94 GLN A C 1
ATOM 762 O O . GLN A 1 94 ? 0.612 -7.288 10.219 1.00 84.38 94 GLN A O 1
ATOM 767 N N . SER A 1 95 ? 2.207 -5.731 10.086 1.00 87.31 95 SER A N 1
ATOM 768 C CA . SER A 1 95 ? 1.516 -4.717 10.889 1.00 87.31 95 SER A CA 1
ATOM 769 C C . SER A 1 95 ? 0.757 -3.699 10.035 1.00 87.31 95 SER A C 1
ATOM 771 O O . SER A 1 95 ? -0.099 -3.012 10.568 1.00 87.31 95 SER A O 1
ATOM 773 N N . ILE A 1 96 ? 1.079 -3.596 8.739 1.00 94.44 96 ILE A N 1
ATOM 774 C CA . ILE A 1 96 ? 0.513 -2.604 7.815 1.00 94.44 96 ILE A CA 1
ATOM 775 C C . ILE A 1 96 ? -0.378 -3.339 6.808 1.00 94.44 96 ILE A C 1
ATOM 777 O O . ILE A 1 96 ? 0.146 -4.163 6.049 1.00 94.44 96 ILE A O 1
ATOM 781 N N . PRO A 1 97 ? -1.690 -3.051 6.753 1.00 96.25 97 PRO A N 1
ATOM 782 C CA . PRO A 1 97 ? -2.561 -3.596 5.720 1.00 96.25 97 PRO A CA 1
ATOM 783 C C . PRO A 1 97 ? -2.174 -3.044 4.342 1.00 96.25 97 PRO A C 1
ATOM 785 O O . PRO A 1 97 ? -2.191 -1.835 4.109 1.00 96.25 97 PRO A O 1
ATOM 788 N N . ALA A 1 98 ? -1.804 -3.934 3.424 1.00 95.75 98 ALA A N 1
ATOM 789 C CA . ALA A 1 98 ? -1.447 -3.614 2.045 1.00 95.75 98 ALA A CA 1
ATOM 790 C C . ALA A 1 98 ? -1.715 -4.831 1.142 1.00 95.75 98 ALA A C 1
ATOM 792 O O . ALA A 1 98 ? -1.715 -5.960 1.642 1.00 95.75 98 ALA A O 1
ATOM 793 N N . PRO A 1 99 ? -1.901 -4.650 -0.180 1.00 95.62 99 PRO A N 1
ATOM 794 C CA . PRO A 1 99 ? -2.030 -5.767 -1.110 1.00 95.62 99 PRO A CA 1
ATOM 795 C C . PRO A 1 99 ? -0.845 -6.731 -1.005 1.00 95.62 99 PRO A C 1
ATOM 797 O O . PRO A 1 99 ? 0.319 -6.316 -0.969 1.00 95.62 99 PRO A O 1
ATOM 800 N N . THR A 1 100 ? -1.120 -8.032 -0.986 1.00 95.25 100 THR A N 1
ATOM 801 C CA . THR A 1 100 ? -0.074 -9.052 -0.968 1.00 95.25 100 THR A CA 1
ATOM 802 C C . THR A 1 100 ? 0.397 -9.302 -2.399 1.00 95.25 100 THR A C 1
ATOM 804 O O . THR A 1 100 ? -0.406 -9.683 -3.255 1.00 95.25 100 THR A O 1
ATOM 807 N N . PRO A 1 101 ? 1.688 -9.093 -2.702 1.00 95.69 101 PRO A N 1
ATOM 808 C CA . PRO A 1 101 ? 2.216 -9.311 -4.038 1.00 95.69 101 PRO A CA 1
ATOM 809 C C . PRO A 1 101 ? 2.375 -10.814 -4.299 1.00 95.69 101 PRO A C 1
ATOM 811 O O . PRO A 1 101 ? 2.956 -11.534 -3.490 1.00 95.69 101 PRO A O 1
ATOM 814 N N . ILE A 1 102 ? 1.890 -11.287 -5.447 1.00 95.25 102 ILE A N 1
ATOM 815 C CA . ILE A 1 102 ? 1.899 -12.713 -5.816 1.00 95.25 102 ILE A CA 1
ATOM 816 C C . ILE A 1 102 ? 2.969 -12.984 -6.870 1.00 95.25 102 ILE A C 1
ATOM 818 O O . ILE A 1 102 ? 3.771 -13.907 -6.737 1.00 95.25 102 ILE A O 1
ATOM 822 N N . LYS A 1 103 ? 2.986 -12.192 -7.949 1.00 95.19 103 LYS A N 1
ATOM 823 C CA . LYS A 1 103 ? 3.905 -12.420 -9.071 1.00 95.19 103 LYS A CA 1
ATOM 824 C C . LYS A 1 103 ? 4.252 -11.131 -9.799 1.00 95.19 103 LYS A C 1
ATOM 826 O O . LYS A 1 103 ? 3.390 -10.297 -10.043 1.00 95.19 103 LYS A O 1
ATOM 831 N N . LEU A 1 104 ? 5.506 -11.020 -10.221 1.00 94.94 104 LEU A N 1
ATOM 832 C CA . LEU A 1 104 ? 6.002 -9.966 -11.102 1.00 94.94 104 LEU A CA 1
ATOM 833 C C . LEU A 1 104 ? 6.411 -10.575 -12.448 1.00 94.94 104 LEU A C 1
ATOM 835 O O . LEU A 1 104 ? 7.106 -11.592 -12.487 1.00 94.94 104 LEU A O 1
ATOM 839 N N . LYS A 1 105 ? 6.018 -9.944 -13.559 1.00 93.44 105 LYS A N 1
ATOM 840 C CA . LYS A 1 105 ? 6.506 -10.286 -14.902 1.00 93.44 105 LYS A CA 1
ATOM 841 C C . LYS A 1 105 ? 6.660 -9.031 -15.759 1.00 93.44 105 LYS A C 1
ATOM 843 O O . LYS A 1 105 ? 5.683 -8.501 -16.281 1.00 93.44 105 LYS A O 1
ATOM 848 N N . GLY A 1 106 ? 7.902 -8.584 -15.950 1.00 91.06 106 GLY A N 1
ATOM 849 C CA . GLY A 1 106 ? 8.196 -7.366 -16.710 1.00 91.06 106 GLY A CA 1
ATOM 850 C C . GLY A 1 106 ? 7.563 -6.143 -16.048 1.00 91.06 106 GLY A C 1
ATOM 851 O O . GLY A 1 106 ? 7.930 -5.794 -14.934 1.00 91.06 106 GLY A O 1
ATOM 852 N N . VAL A 1 107 ? 6.590 -5.535 -16.726 1.00 89.81 107 VAL A N 1
ATOM 853 C CA . VAL A 1 107 ? 5.845 -4.347 -16.270 1.00 89.81 107 VAL A CA 1
ATOM 854 C C . VAL A 1 107 ? 4.488 -4.690 -15.641 1.00 89.81 107 VAL A C 1
ATOM 856 O O . VAL A 1 107 ? 3.613 -3.834 -15.563 1.00 89.81 107 VAL A O 1
ATOM 859 N N . VAL A 1 108 ? 4.271 -5.949 -15.253 1.00 93.06 108 VAL A N 1
ATOM 860 C CA . VAL A 1 108 ? 2.996 -6.433 -14.702 1.00 93.06 108 VAL A CA 1
ATOM 861 C C . VAL A 1 108 ? 3.205 -6.993 -13.304 1.00 93.06 108 VAL A C 1
ATOM 863 O O . VAL A 1 108 ? 4.043 -7.881 -13.119 1.00 93.06 108 VAL A O 1
ATOM 866 N N . ILE A 1 109 ? 2.409 -6.519 -12.347 1.00 94.69 109 ILE A N 1
ATOM 867 C CA . ILE A 1 109 ? 2.317 -7.066 -10.992 1.00 94.69 109 ILE A CA 1
ATOM 868 C C . ILE A 1 109 ? 0.944 -7.709 -10.811 1.00 94.69 109 ILE A C 1
ATOM 870 O O . ILE A 1 109 ? -0.079 -7.088 -11.080 1.00 94.69 109 ILE A O 1
ATOM 874 N N . LEU A 1 110 ? 0.941 -8.945 -10.325 1.00 95.69 110 LEU A N 1
ATOM 875 C CA . LEU A 1 110 ? -0.228 -9.632 -9.795 1.00 95.69 110 LEU A CA 1
ATOM 876 C C . LEU A 1 110 ? -0.181 -9.559 -8.267 1.00 95.69 110 LEU A C 1
ATOM 878 O O . LEU A 1 110 ? 0.836 -9.923 -7.669 1.00 95.69 110 LEU A O 1
ATOM 882 N N . MET A 1 111 ? -1.271 -9.123 -7.649 1.00 95.69 111 MET A N 1
ATOM 883 C CA . MET A 1 111 ? -1.417 -8.985 -6.198 1.00 95.69 111 MET A CA 1
ATOM 884 C C . MET A 1 111 ? -2.851 -9.302 -5.763 1.00 95.69 111 MET A C 1
ATOM 886 O O .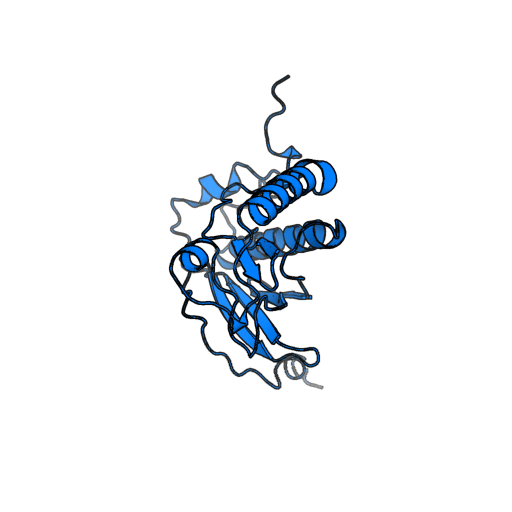 MET A 1 111 ? -3.734 -9.440 -6.610 1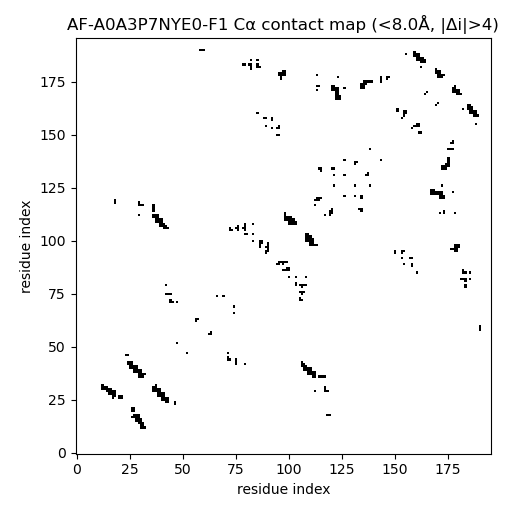.00 95.69 111 MET A O 1
ATOM 890 N N . THR A 1 112 ? -3.090 -9.441 -4.462 1.00 95.12 112 THR A N 1
ATOM 891 C CA . THR A 1 112 ? -4.454 -9.590 -3.932 1.00 95.12 112 THR A CA 1
ATOM 892 C C . THR A 1 112 ? -5.282 -8.333 -4.202 1.00 95.12 112 THR A C 1
ATOM 894 O O . THR A 1 112 ? -4.757 -7.216 -4.166 1.00 95.12 112 THR A O 1
ATOM 897 N N . LEU A 1 113 ? -6.575 -8.504 -4.493 1.00 94.81 113 LEU A N 1
ATOM 898 C CA . LEU A 1 113 ? -7.502 -7.378 -4.551 1.00 94.81 113 LEU A CA 1
ATOM 899 C C . LEU A 1 113 ? -7.898 -6.985 -3.123 1.00 94.81 113 LEU A C 1
ATOM 901 O O . LEU A 1 113 ? -8.314 -7.831 -2.337 1.00 94.81 113 LEU A O 1
ATOM 905 N N . VAL A 1 114 ? -7.801 -5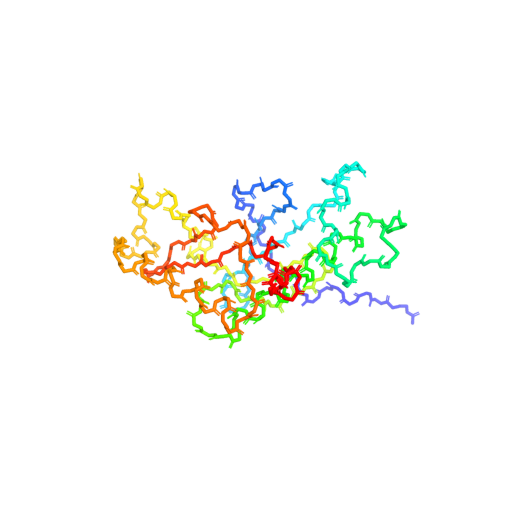.697 -2.801 1.00 94.81 114 VAL A N 1
ATOM 906 C CA . VAL A 1 114 ? -8.433 -5.131 -1.602 1.00 94.81 114 VAL A CA 1
ATOM 907 C C . VAL A 1 114 ? -9.827 -4.689 -2.024 1.00 94.81 114 VAL A C 1
ATOM 909 O O . VAL A 1 114 ? -9.988 -3.635 -2.638 1.00 94.81 114 VAL A O 1
ATOM 912 N N . GLY A 1 115 ? -10.809 -5.556 -1.809 1.00 92.88 115 GLY A N 1
ATOM 913 C CA . GLY A 1 115 ? -12.126 -5.438 -2.423 1.00 92.88 115 GLY A CA 1
ATOM 914 C C . GLY A 1 115 ? -13.051 -6.602 -2.076 1.00 92.88 115 GLY A C 1
ATOM 915 O O . GLY A 1 115 ? -12.608 -7.605 -1.516 1.00 92.88 115 GLY A O 1
ATOM 916 N N . LYS A 1 116 ? -14.340 -6.461 -2.384 1.00 89.94 116 LYS A N 1
ATOM 917 C CA . LYS A 1 116 ? -15.362 -7.497 -2.181 1.00 89.94 116 LYS A CA 1
ATOM 918 C C . LYS A 1 116 ? -16.177 -7.663 -3.456 1.00 89.94 116 LYS A C 1
ATOM 920 O O . LYS A 1 116 ? -16.445 -6.690 -4.153 1.00 89.94 116 LYS A O 1
ATOM 925 N N . GLY A 1 117 ? -16.551 -8.905 -3.763 1.00 86.81 117 GLY A N 1
ATOM 926 C CA . GLY A 1 117 ? -17.395 -9.221 -4.920 1.00 86.81 117 GLY A CA 1
ATOM 927 C C . GLY A 1 117 ? -16.796 -8.779 -6.258 1.00 86.81 117 GLY A C 1
ATOM 928 O O . GLY A 1 117 ? -17.533 -8.347 -7.136 1.00 86.81 117 GLY A O 1
ATOM 929 N N . GLY A 1 118 ? -15.469 -8.824 -6.401 1.00 85.75 118 GLY A N 1
ATOM 930 C CA . GLY A 1 118 ? -14.776 -8.336 -7.592 1.00 85.75 118 GLY A CA 1
ATOM 931 C C . GLY A 1 118 ? -14.670 -6.814 -7.727 1.00 85.75 118 GLY A C 1
ATOM 932 O O . GLY A 1 118 ? -14.052 -6.365 -8.687 1.00 85.75 118 GLY A O 1
ATOM 933 N N . TYR A 1 119 ? -15.195 -6.019 -6.787 1.00 89.38 119 TYR A N 1
ATOM 934 C CA . TYR A 1 119 ? -15.079 -4.555 -6.774 1.00 89.38 119 TYR A CA 1
ATOM 935 C C . TYR A 1 119 ? -13.973 -4.084 -5.824 1.00 89.38 119 TYR A C 1
ATOM 937 O O . TYR A 1 119 ? -13.789 -4.684 -4.762 1.00 89.38 119 TYR A O 1
ATOM 945 N N . PRO A 1 120 ? -13.223 -3.019 -6.165 1.00 91.75 120 PRO A N 1
ATOM 946 C CA . PRO A 1 120 ? -12.169 -2.513 -5.305 1.00 91.75 120 PRO A CA 1
ATOM 947 C C . PRO A 1 120 ? -12.791 -1.724 -4.149 1.00 91.75 120 PRO A C 1
ATOM 949 O O . PRO A 1 120 ? -13.800 -1.044 -4.322 1.00 91.75 120 PRO A O 1
ATOM 952 N N . ALA A 1 121 ? -12.156 -1.777 -2.983 1.00 94.06 121 ALA A 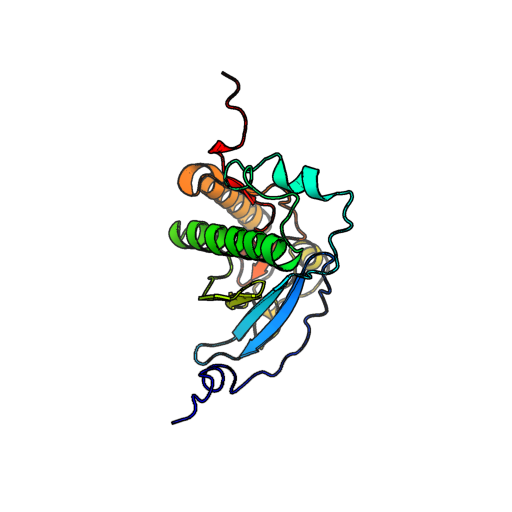N 1
ATOM 953 C CA . ALA A 1 121 ? -12.538 -0.952 -1.847 1.00 94.06 121 ALA A CA 1
ATOM 954 C C . ALA A 1 121 ? -12.480 0.553 -2.193 1.00 94.06 121 ALA A C 1
ATOM 956 O O . ALA A 1 121 ? -11.625 0.964 -2.989 1.00 94.06 121 ALA A O 1
ATOM 957 N N . PRO A 1 122 ? -13.343 1.390 -1.591 1.00 94.62 122 PRO A N 1
ATOM 958 C CA . PRO A 1 122 ? -13.339 2.827 -1.823 1.00 94.62 122 PRO A CA 1
ATOM 959 C C . PRO A 1 122 ? -12.071 3.471 -1.268 1.00 94.62 122 PRO A C 1
ATOM 961 O O . PRO A 1 122 ? -11.492 3.024 -0.271 1.00 94.62 122 PRO A O 1
ATOM 964 N N . LYS A 1 123 ? -11.646 4.566 -1.900 1.00 94.12 123 LYS A N 1
ATOM 965 C CA . LYS A 1 123 ? -10.569 5.404 -1.368 1.00 94.12 123 LYS A CA 1
ATOM 966 C C . LYS A 1 123 ? -11.060 6.150 -0.141 1.00 94.12 123 LYS A C 1
ATOM 968 O O . LYS A 1 123 ? -12.219 6.552 -0.085 1.00 94.12 123 LYS A O 1
ATOM 973 N N . LEU A 1 124 ? -10.162 6.425 0.799 1.00 93.81 124 LEU A N 1
ATOM 974 C CA . LEU A 1 124 ? -10.506 7.138 2.028 1.00 93.81 124 LEU A CA 1
ATOM 975 C C . LEU A 1 124 ? -11.127 8.520 1.751 1.00 93.81 124 LEU A C 1
ATOM 977 O O . LEU A 1 124 ? -11.993 8.958 2.503 1.00 93.81 124 LEU A O 1
ATOM 981 N N . LYS A 1 125 ? -10.746 9.164 0.637 1.00 93.00 125 LYS A N 1
ATOM 982 C CA . LYS A 1 125 ? -11.391 10.389 0.140 1.00 93.00 125 LYS A CA 1
ATOM 983 C C . LYS A 1 125 ? -12.903 10.239 -0.039 1.00 93.00 125 LYS A C 1
ATOM 985 O O . LYS A 1 125 ? -13.658 11.117 0.365 1.00 93.00 125 LYS A O 1
ATOM 990 N N . ASP A 1 126 ? -13.316 9.151 -0.679 1.00 92.75 126 ASP A N 1
ATOM 991 C CA . ASP A 1 126 ? -14.696 8.939 -1.116 1.00 92.75 126 ASP A CA 1
ATOM 992 C C . ASP A 1 126 ? -15.556 8.372 0.029 1.00 92.75 126 ASP A C 1
ATOM 994 O O . ASP A 1 126 ? -16.779 8.520 0.043 1.00 92.75 126 ASP A O 1
ATOM 998 N N . VAL A 1 127 ? -14.905 7.777 1.036 1.00 92.25 127 VAL A N 1
ATOM 999 C CA . VAL A 1 127 ? -15.531 7.233 2.253 1.00 92.25 127 VAL A CA 1
ATOM 1000 C C . VAL A 1 127 ? -16.223 8.312 3.082 1.00 92.25 127 VAL A C 1
ATOM 1002 O O . VAL A 1 127 ? -17.259 8.049 3.680 1.00 92.25 127 VAL A O 1
ATOM 1005 N N . ALA A 1 128 ? -15.691 9.535 3.104 1.00 84.00 128 ALA A N 1
ATOM 1006 C CA . ALA A 1 128 ? -16.295 10.638 3.853 1.00 84.00 128 ALA A CA 1
ATOM 1007 C C . ALA A 1 128 ? -17.605 11.158 3.235 1.00 84.00 128 ALA A C 1
ATOM 1009 O O . ALA A 1 128 ? -18.367 11.844 3.912 1.00 84.00 128 ALA A O 1
ATOM 1010 N N . THR A 1 129 ? -17.855 10.866 1.956 1.00 85.56 129 THR A N 1
ATOM 1011 C CA . THR A 1 129 ? -18.947 11.467 1.173 1.00 85.56 129 THR A CA 1
ATOM 1012 C C . THR A 1 129 ? -19.996 10.470 0.689 1.00 85.56 129 THR A C 1
ATOM 1014 O O . THR A 1 129 ? -20.961 10.888 0.057 1.00 85.56 129 THR A O 1
ATOM 1017 N N . GLY A 1 130 ? -19.805 9.172 0.926 1.00 84.12 130 GLY A N 1
ATOM 1018 C CA . GLY A 1 130 ? -20.665 8.120 0.386 1.00 84.12 130 GLY A CA 1
ATOM 1019 C C . GLY A 1 130 ? -21.008 7.037 1.402 1.00 84.12 130 GLY A C 1
ATOM 1020 O O . GLY A 1 130 ? -20.415 6.957 2.477 1.00 84.12 130 GLY A O 1
ATOM 1021 N N . GLU A 1 131 ? -21.963 6.193 1.027 1.00 86.06 131 GLU A N 1
ATOM 1022 C CA . GLU A 1 131 ? -22.348 4.995 1.769 1.00 86.06 131 GLU A CA 1
ATOM 1023 C C . GLU A 1 131 ? -21.577 3.793 1.213 1.00 86.06 131 GLU A C 1
ATOM 1025 O O . GLU A 1 131 ? -21.601 3.526 0.014 1.00 86.06 131 GLU A O 1
ATOM 1030 N N . TRP A 1 132 ? -20.864 3.084 2.088 1.00 88.69 132 TRP A N 1
ATOM 1031 C CA . TRP A 1 132 ? -19.934 2.014 1.707 1.00 88.69 132 TRP A CA 1
ATOM 1032 C C . TRP A 1 132 ? -20.094 0.769 2.589 1.00 88.69 132 TRP A C 1
ATOM 1034 O O . TRP A 1 132 ? -19.120 0.069 2.865 1.00 88.69 132 TRP A O 1
ATOM 1044 N N . GLU A 1 133 ? -21.320 0.503 3.048 1.00 88.19 133 GLU A N 1
ATOM 1045 C CA . GLU A 1 133 ? -21.647 -0.562 4.013 1.00 88.19 133 GLU A CA 1
ATOM 1046 C C . GLU A 1 133 ? -21.190 -1.955 3.553 1.00 88.19 133 GLU A C 1
ATOM 1048 O O . GLU A 1 133 ? -20.792 -2.794 4.362 1.00 88.19 133 GLU A O 1
ATOM 1053 N N . GLU A 1 134 ? -21.172 -2.198 2.240 1.00 90.81 134 GLU A N 1
ATOM 1054 C CA . GLU A 1 134 ? -20.679 -3.456 1.673 1.00 90.81 134 GLU A CA 1
ATOM 1055 C C . GLU A 1 134 ? -19.186 -3.694 1.979 1.00 90.81 134 GLU A C 1
ATOM 1057 O O . GLU A 1 134 ? -18.751 -4.831 2.201 1.00 90.81 134 GLU A O 1
ATOM 1062 N N . PHE A 1 135 ? -18.394 -2.622 2.071 1.00 90.94 135 PHE A N 1
ATOM 1063 C CA . PHE A 1 135 ? -16.952 -2.675 2.305 1.00 90.94 135 PHE A CA 1
ATOM 1064 C C . PHE A 1 135 ? -16.574 -2.640 3.786 1.00 90.94 135 PHE A C 1
ATOM 1066 O O . PHE A 1 135 ? -15.411 -2.889 4.101 1.00 90.94 135 PHE A O 1
ATOM 1073 N N . GLY A 1 136 ? -17.515 -2.391 4.700 1.00 91.38 136 GLY A N 1
ATOM 1074 C CA . GLY A 1 136 ? -17.261 -2.395 6.138 1.00 91.38 136 GLY A CA 1
ATOM 1075 C C . GLY A 1 136 ? -18.282 -1.586 6.944 1.00 91.38 136 GLY A C 1
ATOM 1076 O O . GLY A 1 136 ? -19.204 -1.007 6.376 1.00 91.38 136 GLY A O 1
ATOM 1077 N N . PRO A 1 137 ? -18.123 -1.531 8.280 1.00 92.12 137 PRO A N 1
ATOM 1078 C CA . PRO A 1 137 ? -18.941 -0.664 9.129 1.00 92.12 137 PRO A CA 1
ATOM 1079 C C . PRO A 1 137 ? -18.717 0.824 8.792 1.00 92.12 137 PRO A C 1
ATOM 1081 O O . PRO A 1 137 ? -17.807 1.158 8.037 1.00 92.12 137 PRO A O 1
ATOM 1084 N N . PRO A 1 138 ? -19.485 1.753 9.383 1.00 91.12 138 PRO A N 1
ATOM 1085 C CA . PRO A 1 138 ? -19.138 3.166 9.330 1.00 91.12 138 PRO A CA 1
ATOM 1086 C C . PRO A 1 138 ? -17.702 3.415 9.841 1.00 91.12 138 PRO A C 1
ATOM 1088 O O . PRO A 1 138 ? -17.273 2.792 10.819 1.00 91.12 138 PRO A O 1
ATOM 1091 N N . PRO A 1 139 ? -16.935 4.314 9.202 1.00 92.75 139 PRO A N 1
ATOM 1092 C CA . PRO A 1 139 ? -15.548 4.574 9.568 1.00 92.75 139 PRO A CA 1
ATOM 1093 C C . PRO A 1 139 ? -15.431 5.232 10.952 1.00 92.75 139 PRO A C 1
ATOM 1095 O O . PRO A 1 139 ? -15.929 6.333 11.185 1.00 92.75 139 PRO A O 1
ATOM 1098 N N . ASP A 1 140 ? -14.684 4.599 11.858 1.00 95.25 140 ASP A N 1
ATOM 1099 C CA . ASP A 1 140 ? -14.190 5.242 13.081 1.00 95.25 140 ASP A CA 1
ATOM 1100 C C . ASP A 1 140 ? -12.953 6.085 12.731 1.00 95.25 140 ASP A C 1
ATOM 1102 O O . ASP A 1 140 ? -11.820 5.596 12.679 1.00 95.25 140 ASP A O 1
ATOM 1106 N N . TRP A 1 141 ? -13.179 7.369 12.441 1.00 95.44 141 TRP A N 1
ATOM 1107 C CA . TRP A 1 141 ? -12.122 8.296 12.028 1.00 95.44 141 TRP A CA 1
ATOM 1108 C C . TRP A 1 141 ? -10.980 8.428 13.052 1.00 95.44 141 TRP A C 1
ATOM 1110 O O . TRP A 1 141 ? -9.818 8.336 12.643 1.00 95.44 141 TRP A O 1
ATOM 1120 N N . PRO A 1 142 ? -11.238 8.590 14.370 1.00 97.19 142 PRO A N 1
ATOM 1121 C CA . PRO A 1 142 ? -10.178 8.575 15.378 1.00 97.19 142 PRO A CA 1
ATOM 1122 C C . PRO A 1 142 ? -9.331 7.297 15.390 1.00 97.19 142 PRO A C 1
ATOM 1124 O O . PRO A 1 142 ? -8.122 7.373 15.640 1.00 97.19 142 PRO A O 1
ATOM 1127 N N . MET A 1 143 ? -9.942 6.129 15.173 1.00 96.56 143 MET A N 1
ATOM 1128 C CA . MET A 1 143 ? -9.223 4.857 15.102 1.00 96.56 143 MET A CA 1
ATOM 1129 C C . MET A 1 143 ? -8.386 4.759 13.824 1.00 96.56 143 MET A C 1
ATOM 1131 O O . MET A 1 143 ? -7.199 4.438 13.906 1.00 96.56 143 MET A O 1
ATOM 1135 N N . LEU A 1 144 ? -8.959 5.099 12.667 1.00 96.69 144 LEU A N 1
ATOM 1136 C CA . LEU A 1 144 ? -8.256 5.091 11.380 1.00 96.69 144 LEU A CA 1
ATOM 1137 C C . LEU A 1 144 ? -7.056 6.040 11.383 1.00 96.69 144 LEU A C 1
ATOM 1139 O O . LEU A 1 144 ? -5.971 5.666 10.945 1.00 96.69 144 LEU A O 1
ATOM 1143 N N . TYR A 1 145 ? -7.211 7.241 11.941 1.00 97.00 145 TYR A N 1
ATOM 1144 C CA . TYR A 1 145 ? -6.110 8.193 12.076 1.00 97.00 145 TYR A CA 1
ATOM 1145 C C . TYR A 1 145 ? -4.948 7.609 12.895 1.00 97.00 145 TYR A C 1
ATOM 1147 O O . TYR A 1 145 ? -3.791 7.647 12.472 1.00 97.00 145 TYR A O 1
ATOM 1155 N N . ARG A 1 146 ? -5.249 6.993 14.047 1.00 97.88 146 ARG A N 1
ATOM 1156 C CA . ARG A 1 146 ? -4.246 6.319 14.890 1.00 97.88 146 ARG A CA 1
ATOM 1157 C C . ARG A 1 146 ? -3.586 5.134 14.184 1.00 97.88 146 ARG A C 1
ATOM 1159 O O . ARG A 1 146 ? -2.376 4.937 14.339 1.00 97.88 146 ARG A O 1
ATOM 1166 N N . GLN A 1 147 ? -4.359 4.370 13.413 1.00 97.56 147 GLN A N 1
ATOM 1167 C CA . GLN A 1 147 ? -3.844 3.279 12.591 1.00 97.56 147 GLN A CA 1
ATOM 1168 C C . GLN A 1 147 ? -2.836 3.815 11.566 1.00 97.56 147 GLN A C 1
ATOM 1170 O O . GLN A 1 147 ? -1.689 3.383 11.573 1.00 97.56 147 GLN A O 1
ATOM 1175 N N . ILE A 1 148 ? -3.213 4.824 10.773 1.00 96.88 148 ILE A N 1
ATOM 1176 C CA . ILE A 1 148 ? -2.355 5.414 9.735 1.00 96.88 148 ILE A CA 1
ATOM 1177 C C . ILE A 1 148 ? -1.046 5.949 10.333 1.00 96.88 148 ILE A C 1
ATOM 1179 O O . ILE A 1 148 ? 0.026 5.706 9.781 1.00 96.88 148 ILE A O 1
ATOM 1183 N N . LEU A 1 149 ? -1.088 6.619 11.491 1.00 96.94 149 LEU A N 1
ATOM 1184 C CA . LEU A 1 149 ? 0.132 7.081 12.168 1.00 96.94 149 LEU A CA 1
ATOM 1185 C C . LEU A 1 149 ? 1.057 5.925 12.575 1.00 96.94 149 LEU A C 1
ATOM 1187 O O . LEU A 1 149 ? 2.282 6.016 12.443 1.00 96.94 149 LEU A O 1
ATOM 1191 N N . THR A 1 150 ? 0.475 4.830 13.059 1.00 96.81 150 THR A N 1
ATOM 1192 C CA . THR A 1 150 ? 1.213 3.624 13.447 1.00 96.81 150 THR A CA 1
ATOM 1193 C C . THR A 1 150 ? 1.787 2.912 12.222 1.00 96.81 150 THR A C 1
ATOM 1195 O O . THR A 1 150 ? 2.934 2.453 12.260 1.00 96.81 150 THR A O 1
ATOM 1198 N N . ASP A 1 151 ? 1.044 2.889 11.118 1.00 96.19 151 ASP A N 1
ATOM 1199 C CA . ASP A 1 151 ? 1.468 2.320 9.843 1.00 96.19 151 ASP A CA 1
ATOM 1200 C C . ASP A 1 151 ? 2.640 3.115 9.262 1.00 96.19 151 ASP A C 1
ATOM 1202 O O . ASP A 1 151 ? 3.668 2.530 8.926 1.00 96.19 151 ASP A O 1
ATOM 1206 N N . VAL A 1 152 ? 2.565 4.452 9.256 1.00 95.56 152 VAL A N 1
ATOM 1207 C CA . VAL A 1 152 ? 3.668 5.338 8.838 1.00 95.56 152 VAL A CA 1
ATOM 1208 C C . VAL A 1 152 ? 4.908 5.129 9.706 1.00 95.56 152 VAL A C 1
ATOM 1210 O O . VAL A 1 152 ? 6.020 4.983 9.189 1.00 95.56 152 VAL A O 1
ATOM 1213 N N . ARG A 1 153 ? 4.740 5.054 11.032 1.00 95.38 153 ARG A N 1
ATOM 1214 C CA . ARG A 1 153 ? 5.849 4.780 11.953 1.00 95.38 153 ARG A CA 1
ATOM 1215 C C . ARG A 1 153 ? 6.486 3.419 11.676 1.00 95.38 153 ARG A C 1
ATOM 1217 O O . ARG A 1 153 ? 7.712 3.314 11.649 1.00 95.38 153 ARG A O 1
ATOM 1224 N N . THR A 1 154 ? 5.681 2.383 11.460 1.00 94.75 154 THR A N 1
ATOM 1225 C CA . THR A 1 154 ? 6.150 1.021 11.162 1.00 94.75 154 THR A CA 1
ATOM 1226 C C . THR A 1 154 ? 6.850 0.967 9.804 1.00 94.75 154 THR A C 1
ATOM 1228 O O . THR A 1 154 ? 7.907 0.339 9.676 1.00 94.75 154 THR A O 1
ATOM 1231 N N . LEU A 1 155 ? 6.324 1.680 8.808 1.00 94.19 155 LEU A N 1
ATOM 1232 C CA . LEU A 1 155 ? 6.911 1.799 7.479 1.00 94.19 155 LEU A CA 1
ATOM 1233 C C . LEU A 1 155 ? 8.323 2.396 7.567 1.00 94.19 155 LEU A C 1
ATOM 1235 O O . LEU A 1 155 ? 9.277 1.832 7.024 1.00 94.19 155 LEU A O 1
ATOM 1239 N N . TYR A 1 156 ? 8.480 3.465 8.349 1.00 93.25 156 TYR A N 1
ATOM 1240 C CA . TYR A 1 156 ? 9.770 4.107 8.579 1.00 93.25 156 TYR A CA 1
ATOM 1241 C C . TYR A 1 156 ? 10.722 3.227 9.406 1.00 93.25 156 TYR A C 1
ATOM 1243 O O . TYR A 1 156 ? 11.843 2.927 8.993 1.00 93.25 156 TYR A O 1
ATOM 1251 N N . GLN A 1 157 ? 10.288 2.783 10.586 1.00 92.38 157 GLN A N 1
ATOM 1252 C CA . GLN A 1 157 ? 11.172 2.160 11.575 1.00 92.38 157 GLN A CA 1
ATOM 1253 C C . GLN A 1 157 ? 11.519 0.708 11.234 1.00 92.38 157 GLN A C 1
ATOM 1255 O O . GLN A 1 157 ? 12.681 0.320 11.364 1.00 92.38 157 GLN A O 1
ATOM 1260 N N . LYS A 1 158 ? 10.537 -0.085 10.784 1.00 92.12 158 LYS A N 1
ATOM 1261 C CA . LYS A 1 158 ? 10.717 -1.519 10.502 1.00 92.12 158 LYS A CA 1
ATOM 1262 C C . LYS A 1 158 ? 10.991 -1.785 9.026 1.00 92.12 158 LYS A C 1
ATOM 1264 O O . LYS A 1 158 ? 11.945 -2.486 8.706 1.00 92.12 158 LYS A O 1
ATOM 1269 N N . CYS A 1 159 ? 10.198 -1.201 8.123 1.00 90.38 159 CYS A N 1
ATOM 1270 C CA . CYS A 1 159 ? 10.346 -1.473 6.685 1.00 90.38 159 CYS A CA 1
ATOM 1271 C C . CYS A 1 159 ? 11.498 -0.682 6.047 1.00 90.38 159 CYS A C 1
ATOM 1273 O O . CYS A 1 159 ? 11.965 -1.046 4.967 1.00 90.38 159 CYS A O 1
ATOM 1275 N N . ARG A 1 160 ? 11.974 0.376 6.721 1.00 90.38 160 ARG A N 1
ATOM 1276 C CA . ARG A 1 160 ? 12.975 1.333 6.224 1.00 90.38 160 ARG A CA 1
ATOM 1277 C C . ARG A 1 160 ? 12.525 2.057 4.954 1.00 90.38 160 ARG A C 1
ATOM 1279 O O . ARG A 1 160 ? 13.329 2.310 4.057 1.00 90.38 160 ARG A O 1
ATOM 1286 N N . LEU A 1 161 ? 11.237 2.376 4.878 1.00 89.50 161 LEU A N 1
ATOM 1287 C CA . LEU A 1 161 ? 10.581 2.971 3.718 1.00 89.50 161 LEU A CA 1
ATOM 1288 C C . LEU A 1 161 ? 9.911 4.301 4.092 1.00 89.50 161 LEU A C 1
ATOM 1290 O O . LEU A 1 161 ? 9.430 4.469 5.209 1.00 89.50 161 LEU A O 1
ATOM 1294 N N . VAL A 1 162 ? 9.850 5.229 3.136 1.00 88.94 162 VAL A N 1
ATOM 1295 C CA . VAL A 1 162 ? 9.071 6.473 3.234 1.00 88.94 162 VAL A CA 1
ATOM 1296 C C . VAL A 1 162 ? 8.087 6.526 2.077 1.00 88.94 162 VAL A C 1
ATOM 1298 O O . VAL A 1 162 ? 8.497 6.451 0.915 1.00 88.94 162 VAL A O 1
ATOM 1301 N N . HIS A 1 163 ? 6.802 6.672 2.390 1.00 88.44 163 HIS A N 1
ATOM 1302 C CA . HIS A 1 163 ? 5.758 6.882 1.394 1.00 88.44 163 HIS A CA 1
ATOM 1303 C C . HIS A 1 163 ? 5.726 8.352 0.980 1.00 88.44 163 HIS A C 1
ATOM 1305 O O . HIS A 1 163 ? 5.206 9.189 1.708 1.00 88.44 163 HIS A O 1
ATOM 1311 N N . ALA A 1 164 ? 6.325 8.672 -0.170 1.00 83.94 164 ALA A N 1
ATOM 1312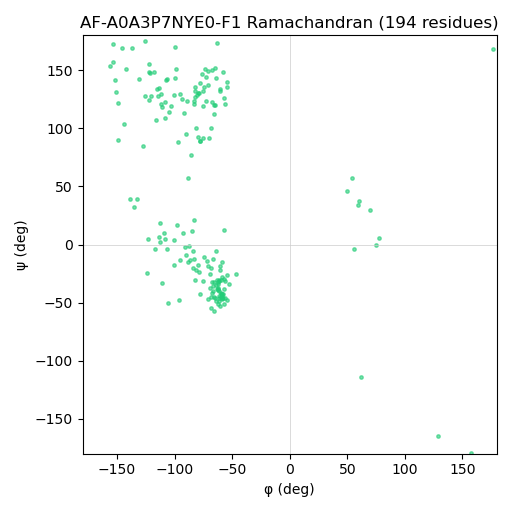 C CA . ALA A 1 164 ? 6.502 10.059 -0.608 1.00 83.94 164 ALA A CA 1
ATOM 1313 C C . ALA A 1 164 ? 5.211 10.723 -1.126 1.00 83.94 164 ALA A C 1
ATOM 1315 O O . ALA A 1 164 ? 5.202 11.931 -1.323 1.00 83.94 164 ALA A O 1
ATOM 1316 N N . ASP A 1 165 ? 4.148 9.942 -1.334 1.00 85.06 165 ASP A N 1
ATOM 1317 C CA . ASP A 1 165 ? 2.852 10.408 -1.846 1.00 85.06 165 ASP A CA 1
ATOM 1318 C C . ASP A 1 165 ? 1.682 9.862 -1.004 1.00 85.06 165 ASP A C 1
ATOM 1320 O O . ASP A 1 165 ? 0.685 9.360 -1.518 1.00 85.06 165 ASP A O 1
ATOM 1324 N N . LEU A 1 166 ? 1.841 9.804 0.324 1.00 91.12 166 LEU A N 1
ATOM 1325 C CA . LEU A 1 166 ? 0.773 9.288 1.188 1.00 91.12 166 LEU A CA 1
ATOM 1326 C C . LEU A 1 166 ? -0.340 10.332 1.317 1.00 91.12 166 LEU A C 1
ATOM 1328 O O . LEU A 1 166 ? -0.109 11.425 1.825 1.00 91.12 166 LEU A O 1
ATOM 1332 N N . SER A 1 167 ? -1.541 9.969 0.882 1.00 92.25 167 SER A N 1
ATOM 1333 C CA . SER A 1 167 ? -2.743 10.801 0.948 1.00 92.25 167 SER A CA 1
ATOM 1334 C C . SER A 1 167 ? -3.993 9.921 0.999 1.00 92.25 167 SER A C 1
ATOM 1336 O O . SER A 1 167 ? -3.925 8.708 0.787 1.00 92.25 167 SER A O 1
ATOM 1338 N N . GLU A 1 168 ? -5.153 10.531 1.216 1.00 92.00 168 GLU A N 1
ATOM 1339 C CA . GLU A 1 168 ? -6.470 9.889 1.179 1.00 92.00 168 GLU A CA 1
ATOM 1340 C C . GLU A 1 168 ? -6.806 9.233 -0.176 1.00 92.00 168 GLU A C 1
ATOM 1342 O O . GLU A 1 168 ? -7.718 8.411 -0.259 1.00 92.00 168 GLU A O 1
ATOM 1347 N N . TYR A 1 169 ? -6.059 9.563 -1.238 1.00 90.25 169 TYR A N 1
ATOM 1348 C CA . TYR A 1 169 ? -6.195 8.964 -2.568 1.00 90.25 169 TYR A CA 1
ATOM 1349 C C . TYR A 1 169 ? -5.478 7.616 -2.711 1.00 90.25 169 TYR A C 1
ATOM 1351 O O . TYR A 1 169 ? -5.831 6.846 -3.611 1.00 90.25 169 TYR A O 1
ATOM 1359 N N . ASN A 1 170 ? -4.487 7.359 -1.849 1.00 92.75 170 ASN A N 1
ATOM 1360 C CA . ASN A 1 170 ? -3.614 6.179 -1.851 1.00 92.75 170 ASN A CA 1
ATOM 1361 C C . ASN A 1 170 ? -3.853 5.285 -0.619 1.00 92.75 170 ASN A C 1
ATOM 1363 O O . ASN A 1 170 ? -3.029 4.439 -0.265 1.00 92.75 170 ASN A O 1
ATOM 1367 N N . ILE A 1 171 ? -5.003 5.469 0.029 1.00 95.12 171 ILE A N 1
ATOM 1368 C CA . ILE A 1 171 ? -5.488 4.645 1.131 1.00 95.12 171 ILE A CA 1
ATOM 1369 C C . ILE A 1 171 ? -6.881 4.152 0.759 1.00 95.12 171 ILE A C 1
ATOM 1371 O O . ILE A 1 171 ? -7.744 4.954 0.403 1.00 95.12 171 ILE A O 1
ATOM 1375 N N . LEU A 1 172 ? -7.099 2.844 0.849 1.00 95.81 172 LEU A N 1
ATOM 1376 C CA . LEU A 1 172 ? -8.414 2.226 0.706 1.00 95.81 172 LEU A CA 1
ATOM 1377 C C . LEU A 1 172 ? -9.019 1.943 2.080 1.00 95.81 172 LEU A C 1
ATOM 1379 O O . LEU A 1 172 ? -8.290 1.696 3.041 1.00 95.81 172 LEU A O 1
ATOM 1383 N N . TYR A 1 173 ? -10.343 1.956 2.170 1.00 96.50 173 TYR A N 1
ATOM 1384 C CA . TYR A 1 173 ? -11.069 1.594 3.383 1.00 96.50 173 TYR A CA 1
ATOM 1385 C C . TYR A 1 173 ? -11.766 0.248 3.211 1.00 96.50 173 TYR A C 1
ATOM 1387 O O . TYR A 1 173 ? -12.584 0.078 2.312 1.00 96.50 173 TYR A O 1
ATOM 1395 N N . MET A 1 174 ? -11.448 -0.704 4.084 1.00 95.88 174 MET A N 1
ATOM 1396 C CA . MET A 1 174 ? -12.067 -2.025 4.071 1.00 95.88 174 MET A CA 1
ATOM 1397 C C . MET A 1 174 ? -12.095 -2.619 5.476 1.00 95.88 174 MET A C 1
ATOM 1399 O O . MET A 1 174 ? -11.075 -2.646 6.165 1.00 95.88 174 MET A O 1
ATOM 1403 N N . ASP A 1 175 ? -13.265 -3.117 5.874 1.00 94.75 175 ASP A N 1
ATOM 1404 C CA . ASP A 1 175 ? -13.527 -3.823 7.129 1.00 94.75 175 ASP A CA 1
ATOM 1405 C C . ASP A 1 175 ? -12.986 -3.074 8.359 1.00 94.75 175 ASP A C 1
ATOM 1407 O O . ASP A 1 175 ? -12.313 -3.639 9.223 1.00 94.75 175 ASP A O 1
ATOM 1411 N N . GLY A 1 176 ? -13.243 -1.762 8.419 1.00 94.38 176 GLY A N 1
ATOM 1412 C CA . GLY A 1 176 ? -12.809 -0.917 9.534 1.00 94.38 176 GLY A CA 1
ATOM 1413 C C . GLY A 1 176 ? -11.330 -0.529 9.514 1.00 94.38 176 GLY A C 1
ATOM 1414 O O . GLY A 1 176 ? -10.869 0.087 10.473 1.00 94.38 176 GLY A O 1
ATOM 1415 N N . LYS A 1 177 ? -10.578 -0.870 8.459 1.00 96.25 177 LYS A N 1
ATOM 1416 C CA . LYS A 1 177 ? -9.129 -0.640 8.371 1.00 96.25 177 LYS A CA 1
ATOM 1417 C C . LYS A 1 177 ? -8.745 0.221 7.175 1.00 96.25 177 LYS A C 1
ATOM 1419 O O . LYS A 1 177 ? -9.339 0.128 6.101 1.00 96.25 177 LYS A O 1
ATOM 1424 N N . ALA A 1 178 ? -7.684 1.001 7.357 1.00 96.50 178 ALA A N 1
ATOM 1425 C CA . ALA A 1 178 ? -6.974 1.684 6.283 1.00 96.50 178 ALA A CA 1
ATOM 1426 C C . ALA A 1 178 ? -5.978 0.723 5.613 1.00 96.50 178 ALA A C 1
ATOM 1428 O O . ALA A 1 178 ? -5.143 0.124 6.289 1.00 96.50 178 ALA A O 1
ATOM 1429 N N . TRP A 1 179 ? -6.056 0.589 4.292 1.00 96.88 179 TRP A N 1
ATOM 1430 C CA . TRP A 1 179 ? -5.157 -0.220 3.471 1.00 96.88 179 TRP A CA 1
ATOM 1431 C C . TRP A 1 179 ? -4.293 0.676 2.593 1.00 96.88 179 TRP A C 1
ATOM 1433 O O . TRP A 1 179 ? -4.807 1.437 1.777 1.00 96.88 179 TRP A O 1
ATOM 1443 N N . MET A 1 180 ? -2.976 0.573 2.738 1.00 94.88 180 MET A N 1
ATOM 1444 C CA . MET A 1 180 ? -2.025 1.377 1.975 1.00 94.88 180 MET A CA 1
ATOM 1445 C C . MET A 1 180 ? -1.813 0.779 0.580 1.00 94.88 180 MET A C 1
ATOM 1447 O O . MET A 1 180 ? -1.495 -0.405 0.445 1.00 94.88 180 MET A O 1
ATOM 1451 N N . ILE A 1 181 ? -1.959 1.605 -0.459 1.00 92.25 181 ILE A N 1
ATOM 1452 C CA . ILE A 1 181 ? -1.733 1.226 -1.860 1.00 92.25 181 ILE A CA 1
ATOM 1453 C C . ILE A 1 181 ? -0.738 2.177 -2.540 1.00 92.25 181 ILE A C 1
ATOM 1455 O O . ILE A 1 181 ? -0.292 3.153 -1.954 1.00 92.25 181 ILE A O 1
ATOM 1459 N N . ASP A 1 182 ? -0.380 1.860 -3.786 1.00 81.62 182 ASP A N 1
ATOM 1460 C CA . ASP A 1 182 ? 0.521 2.640 -4.646 1.00 81.62 182 ASP A CA 1
ATOM 1461 C C . ASP A 1 182 ? 1.896 2.974 -4.042 1.00 81.62 182 ASP A C 1
ATOM 1463 O O . ASP A 1 182 ? 2.369 4.109 -3.995 1.00 81.62 182 ASP A O 1
ATOM 1467 N N . VAL A 1 183 ? 2.614 1.920 -3.654 1.00 74.62 183 VAL A N 1
ATOM 1468 C CA . VAL A 1 183 ? 3.956 2.018 -3.057 1.00 74.62 183 VAL A CA 1
ATOM 1469 C C . VAL A 1 183 ? 5.082 2.151 -4.099 1.00 74.62 183 VAL A C 1
ATOM 1471 O O . VAL A 1 183 ? 6.253 1.860 -3.825 1.00 74.62 183 VAL A O 1
ATOM 1474 N N . SER A 1 184 ? 4.743 2.592 -5.312 1.00 59.88 184 SER A N 1
ATOM 1475 C CA . SER A 1 184 ? 5.670 2.848 -6.425 1.00 59.88 184 SER A CA 1
ATOM 1476 C C . SER A 1 184 ? 6.595 4.044 -6.135 1.00 59.88 184 SER A C 1
ATOM 1478 O O . SER A 1 184 ? 7.821 3.975 -6.319 1.00 59.88 184 SER A O 1
ATOM 1480 N N . GLN A 1 185 ? 6.023 5.106 -5.559 1.00 60.91 185 GLN A N 1
ATOM 1481 C CA . GLN A 1 185 ? 6.707 6.332 -5.131 1.00 60.91 185 GLN A CA 1
ATOM 1482 C C . GLN A 1 185 ? 7.330 6.217 -3.726 1.00 60.91 185 GLN A C 1
ATOM 1484 O O . GLN A 1 185 ? 7.799 7.197 -3.149 1.00 60.91 185 GLN A O 1
ATOM 1489 N N . VAL A 1 186 ? 7.400 5.011 -3.158 1.00 61.56 186 VAL A N 1
ATOM 1490 C CA . VAL A 1 186 ? 8.051 4.773 -1.864 1.00 61.56 186 VAL A CA 1
ATOM 1491 C C . VAL A 1 186 ? 9.569 4.693 -2.034 1.00 61.56 186 VAL A C 1
ATOM 1493 O O . VAL A 1 186 ? 10.079 3.958 -2.885 1.00 61.56 186 VAL A O 1
ATOM 1496 N N . HIS A 1 187 ? 10.307 5.433 -1.210 1.00 65.12 187 HIS A N 1
ATOM 1497 C CA . HIS A 1 187 ? 11.769 5.503 -1.250 1.00 65.12 187 HIS A CA 1
ATOM 1498 C C . HIS A 1 187 ? 12.385 4.765 -0.055 1.00 65.12 187 HIS A C 1
ATOM 1500 O O . HIS A 1 187 ? 11.858 4.808 1.056 1.00 65.12 187 HIS A O 1
ATOM 1506 N N . LEU A 1 188 ? 13.502 4.066 -0.285 1.00 64.50 188 LEU A N 1
ATOM 1507 C CA . LEU A 1 188 ? 14.272 3.431 0.788 1.00 64.50 188 LEU A CA 1
ATOM 1508 C C . LEU A 1 188 ? 14.981 4.511 1.611 1.00 64.50 188 LEU A C 1
ATOM 1510 O O . LEU A 1 188 ? 15.576 5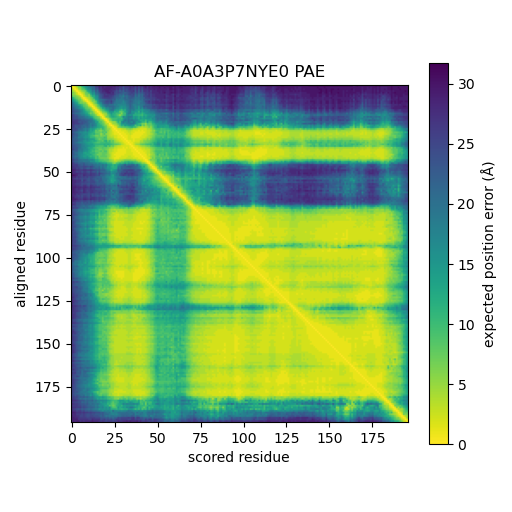.424 1.045 1.00 64.50 188 LEU A O 1
ATOM 1514 N N . LEU A 1 189 ? 14.970 4.378 2.936 1.00 54.75 189 LEU A N 1
ATOM 1515 C CA . LEU A 1 189 ? 15.527 5.382 3.846 1.00 54.75 189 LEU A CA 1
ATOM 1516 C C . LEU A 1 189 ? 17.013 5.667 3.641 1.00 54.75 189 LEU A C 1
ATOM 1518 O O . LEU A 1 189 ? 17.447 6.796 3.835 1.00 54.75 189 LEU A O 1
ATOM 1522 N N . SER A 1 190 ? 17.782 4.678 3.187 1.00 54.16 190 SER A N 1
ATOM 1523 C CA . SER A 1 190 ? 19.199 4.857 2.856 1.00 54.16 190 SER A CA 1
ATOM 1524 C C . SER A 1 190 ? 19.451 5.827 1.691 1.00 54.16 190 SER A C 1
ATOM 1526 O O . SER A 1 190 ? 20.606 6.075 1.365 1.00 54.16 190 SER A O 1
ATOM 1528 N N . PHE A 1 191 ? 18.405 6.317 1.015 1.00 50.84 191 PHE A N 1
ATOM 1529 C CA . PHE A 1 191 ? 18.517 7.292 -0.072 1.00 50.84 191 PHE A CA 1
ATOM 1530 C C . PHE A 1 191 ? 18.332 8.743 0.364 1.00 50.84 191 PHE A C 1
ATOM 1532 O O . PHE A 1 191 ? 18.666 9.637 -0.412 1.00 50.84 191 PHE A O 1
ATOM 1539 N N . PHE A 1 192 ? 17.832 8.999 1.573 1.00 48.91 192 PHE A N 1
ATOM 1540 C CA . PHE A 1 192 ? 17.805 10.359 2.097 1.00 48.91 192 PHE A CA 1
ATOM 1541 C C . PHE A 1 192 ? 19.180 10.690 2.686 1.00 48.91 192 PHE A C 1
ATOM 1543 O O . PHE A 1 192 ? 19.719 9.864 3.431 1.00 48.91 192 PHE A O 1
ATOM 1550 N N . PRO A 1 193 ? 19.776 11.853 2.353 1.00 44.31 193 PRO A N 1
ATOM 1551 C CA . PRO A 1 193 ? 21.007 12.286 2.996 1.00 44.31 193 PRO A CA 1
ATOM 1552 C C . PRO A 1 193 ? 20.774 12.324 4.507 1.00 44.31 193 PRO A C 1
ATOM 1554 O O . PRO A 1 193 ? 19.863 12.994 4.994 1.00 44.31 193 PRO A O 1
ATOM 1557 N N . GLN A 1 194 ? 21.568 11.544 5.239 1.00 41.16 194 GLN A N 1
ATOM 1558 C CA . GLN A 1 194 ? 21.653 11.646 6.689 1.00 41.16 194 GLN A CA 1
ATOM 1559 C C . GLN A 1 194 ? 22.375 12.968 6.957 1.00 41.16 194 GLN A C 1
ATOM 1561 O O . GLN A 1 194 ? 23.602 13.021 6.914 1.00 41.16 194 GLN A O 1
ATOM 1566 N N . ASN A 1 195 ? 21.618 14.052 7.115 1.00 41.22 195 ASN A N 1
ATOM 1567 C CA . ASN A 1 195 ? 22.173 15.276 7.673 1.00 41.22 195 ASN A CA 1
ATOM 1568 C C . ASN A 1 195 ? 22.473 14.973 9.145 1.00 41.22 195 ASN A C 1
ATOM 1570 O O . ASN A 1 195 ? 21.546 14.907 9.953 1.00 41.22 195 ASN A O 1
ATOM 1574 N N . ASN A 1 196 ? 23.746 14.706 9.437 1.00 39.28 196 ASN A N 1
ATOM 1575 C CA . ASN A 1 196 ? 24.308 14.816 10.780 1.00 39.28 196 ASN A CA 1
ATOM 1576 C C . ASN A 1 196 ? 24.629 16.280 11.066 1.00 39.28 196 ASN A C 1
ATOM 1578 O O . ASN A 1 196 ? 25.157 16.939 10.140 1.00 39.28 196 ASN A O 1
#

Organism: Dibothriocephalus latus (NCBI:txid60516)

Nearest PDB structures (foldseek):
  6zxh-assembly1_z  TM=8.805E-01  e=2.275E-17  Homo sapiens
  6zxf-assembly1_z  TM=8.754E-01  e=4.245E-17  Homo sapiens
  4otp-assembly1_A  TM=8.905E-01  e=1.245E-13  Homo sapiens
  1zth-assembly4_D  TM=8.551E-01  e=9.703E-14  Archaeoglobus fulgidus
  1ztf-assembly1_A  TM=8.220E-01  e=5.200E-14  Archaeoglobus fulgidus

Secondary structure (DSSP, 8-state):
-----TTTTS-S----PEEEEE-SSEEEEEEEETTEEEEEEEE-SS---GGGTTTTTTT-GGGSSS-TT--HHHHHHHHHHHHHHHHHHHHHTSSS--PPEEEEETTEEEEE-SEETTEEPPBHHHHTTS--GGG-SSP-HHHHHHHHHHHHHHHHHTT-EEETT-STTSEEEETTEEEE--GGGEEEGGGS----